Protein AF-A0A3M6FFT9-F1 (afdb_monomer_lite)

InterPro domains:
  IPR022293 Integrating conjugative element protein, PFL4693 [TIGR03759] (2-198)

Sequence (201 aa):
MEDWDRYSELMKGARGIYSPGLDPIAVLGIEARTDEERDRFAHLQAIAETKRVQKELEYQRAYDTAVAELNRGQQVINLRPDKMVLNERPPTAPSEVEGSGRLAVFVKPDCQACSVRVKALQQQGTPFDVYMLEDGGSDDKLRSWAIASGIEASKVRQKLITLNHDEGRLEAVLAASGTPLSNSMSFPIALRKTGGKWVRQ

pLDDT: mean 84.18, std 17.74, range [34.94, 98.25]

Radius of gyration: 26.16 Å; chains: 1; bounding box: 48×41×73 Å

Structure (mmCIF, N/CA/C/O backbone):
data_AF-A0A3M6FFT9-F1
#
_entry.id   AF-A0A3M6FFT9-F1
#
loop_
_atom_site.group_PDB
_atom_site.id
_atom_site.type_symbol
_atom_site.label_atom_id
_atom_site.label_alt_id
_atom_site.label_comp_id
_atom_site.label_asym_id
_atom_site.label_entity_id
_atom_site.label_seq_id
_atom_site.pdbx_PDB_ins_code
_atom_site.Cartn_x
_atom_site.Cartn_y
_atom_site.Cartn_z
_atom_site.occupancy
_atom_site.B_iso_or_equiv
_atom_site.auth_seq_id
_atom_site.auth_comp_id
_atom_site.auth_asym_id
_atom_site.auth_atom_id
_atom_site.pdbx_PDB_model_num
ATOM 1 N N . MET A 1 1 ? 10.743 15.982 -37.533 1.00 61.03 1 MET A N 1
ATOM 2 C CA . MET A 1 1 ? 9.994 15.516 -38.719 1.00 61.03 1 MET A CA 1
ATOM 3 C C . MET A 1 1 ? 10.181 14.010 -38.877 1.00 61.03 1 MET A C 1
ATOM 5 O O . MET A 1 1 ? 9.182 13.317 -38.931 1.00 61.03 1 MET A O 1
ATOM 9 N N . GLU A 1 2 ? 11.415 13.504 -38.748 1.00 84.94 2 GLU A N 1
ATOM 10 C CA . GLU A 1 2 ? 11.762 12.069 -38.823 1.00 84.94 2 GLU A CA 1
ATOM 11 C C . GLU A 1 2 ? 10.927 11.119 -37.935 1.00 84.94 2 GLU A C 1
ATOM 13 O O . GLU A 1 2 ? 10.436 10.106 -38.425 1.00 84.94 2 GLU A O 1
ATOM 18 N N . ASP A 1 3 ? 10.702 11.450 -36.658 1.00 91.19 3 ASP A N 1
ATOM 19 C CA . ASP A 1 3 ? 9.970 10.565 -35.731 1.00 91.19 3 ASP A CA 1
ATOM 20 C C . ASP A 1 3 ? 8.503 10.323 -36.156 1.00 91.19 3 ASP A C 1
ATOM 22 O O . ASP A 1 3 ? 7.983 9.217 -36.017 1.00 91.19 3 ASP A O 1
ATOM 26 N N . TRP A 1 4 ? 7.834 11.337 -36.718 1.00 92.50 4 TRP A N 1
ATOM 27 C CA . TRP A 1 4 ? 6.437 11.221 -37.158 1.00 92.50 4 TRP A CA 1
ATOM 28 C C . TRP A 1 4 ? 6.301 10.383 -38.432 1.00 92.50 4 TRP A C 1
ATOM 30 O O . TRP A 1 4 ? 5.418 9.530 -38.525 1.00 92.50 4 TRP A O 1
ATOM 40 N N . ASP A 1 5 ? 7.201 10.591 -39.392 1.00 94.56 5 ASP A N 1
ATOM 41 C CA . ASP A 1 5 ? 7.222 9.816 -40.633 1.00 94.56 5 ASP A CA 1
ATOM 42 C C . ASP A 1 5 ? 7.530 8.343 -40.337 1.00 94.56 5 ASP A C 1
ATOM 44 O O . ASP A 1 5 ? 6.856 7.447 -40.847 1.00 94.56 5 ASP A O 1
ATOM 48 N N . ARG A 1 6 ? 8.469 8.084 -39.418 1.00 94.50 6 ARG A N 1
ATOM 49 C CA . ARG A 1 6 ? 8.770 6.731 -38.936 1.00 94.50 6 ARG A CA 1
ATOM 50 C C . ARG A 1 6 ? 7.569 6.080 -38.256 1.00 94.50 6 ARG A C 1
ATOM 52 O O . ARG A 1 6 ? 7.277 4.923 -38.544 1.00 94.50 6 ARG A O 1
ATOM 59 N N . TYR A 1 7 ? 6.870 6.796 -37.378 1.00 95.69 7 TYR A N 1
ATOM 60 C CA . TYR A 1 7 ? 5.633 6.298 -36.773 1.00 95.69 7 TYR A CA 1
ATOM 61 C C . TYR A 1 7 ? 4.609 5.901 -37.848 1.00 95.69 7 TYR A C 1
ATOM 63 O O . TYR A 1 7 ? 4.068 4.796 -37.804 1.00 95.69 7 TYR A O 1
ATOM 71 N N . SER A 1 8 ? 4.389 6.768 -38.840 1.00 95.00 8 SER A N 1
ATOM 72 C CA . SER A 1 8 ? 3.450 6.518 -39.938 1.00 95.00 8 SER A CA 1
ATOM 73 C C . SER A 1 8 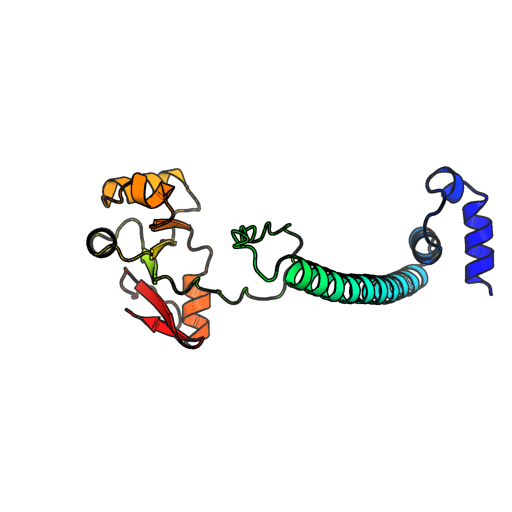? 3.810 5.256 -40.726 1.00 95.00 8 SER A C 1
ATOM 75 O O . SER A 1 8 ? 2.941 4.424 -40.984 1.00 95.00 8 SER A O 1
ATOM 77 N N . GLU A 1 9 ? 5.090 5.062 -41.055 1.00 95.88 9 GLU A N 1
ATOM 78 C CA . GLU A 1 9 ? 5.558 3.854 -41.745 1.00 95.88 9 GLU A CA 1
ATOM 79 C C . GLU A 1 9 ? 5.408 2.588 -40.891 1.00 95.88 9 GLU A C 1
ATOM 81 O O . GLU A 1 9 ? 4.902 1.575 -41.376 1.00 95.88 9 GLU A O 1
ATOM 86 N N . LEU A 1 10 ? 5.755 2.637 -39.600 1.00 96.19 10 LEU A N 1
ATOM 87 C CA . LEU A 1 10 ? 5.576 1.500 -38.688 1.00 96.19 10 LEU A CA 1
ATOM 88 C C . LEU A 1 10 ? 4.103 1.077 -38.591 1.00 96.19 10 LEU A C 1
ATOM 90 O O . LEU A 1 10 ? 3.788 -0.116 -38.616 1.00 96.19 10 LEU A O 1
ATOM 94 N N . MET A 1 11 ? 3.189 2.047 -38.546 1.00 97.19 11 MET A N 1
ATOM 95 C CA . MET A 1 11 ? 1.749 1.794 -38.474 1.00 97.19 11 MET A CA 1
ATOM 96 C C . MET A 1 11 ? 1.145 1.259 -39.781 1.00 97.19 11 MET A C 1
ATOM 98 O O . MET A 1 11 ? 0.051 0.701 -39.747 1.00 97.19 11 MET A O 1
ATOM 102 N N . LYS A 1 12 ? 1.841 1.349 -40.922 1.00 96.69 12 LYS A N 1
ATOM 103 C CA . LYS A 1 12 ? 1.440 0.648 -42.159 1.00 96.69 12 LYS A CA 1
ATOM 104 C C . LYS A 1 12 ? 1.805 -0.842 -42.139 1.00 96.69 12 LYS A C 1
ATOM 106 O O . LYS A 1 12 ? 1.292 -1.603 -42.956 1.00 96.69 12 LYS A O 1
ATOM 111 N N . GLY A 1 13 ? 2.703 -1.254 -41.241 1.00 94.31 13 GLY A N 1
ATOM 112 C CA . GLY A 1 13 ? 3.199 -2.623 -41.119 1.00 94.31 13 GLY A CA 1
ATOM 113 C C . GLY A 1 13 ? 2.532 -3.439 -40.007 1.00 94.31 13 GLY A C 1
ATOM 114 O O . GLY A 1 13 ? 1.444 -3.127 -39.522 1.00 94.31 13 GLY A O 1
ATOM 115 N N . ALA A 1 14 ? 3.221 -4.497 -39.566 1.00 94.75 14 ALA A N 1
ATOM 116 C CA . ALA A 1 14 ? 2.725 -5.423 -38.542 1.00 94.75 14 ALA A CA 1
ATOM 117 C C . ALA A 1 14 ? 2.332 -4.725 -37.226 1.00 94.75 14 ALA A C 1
ATOM 119 O O . ALA A 1 14 ? 1.357 -5.123 -36.591 1.00 94.75 14 ALA A O 1
ATOM 120 N N . ARG A 1 15 ? 3.038 -3.653 -36.839 1.00 95.69 15 ARG A N 1
ATOM 121 C CA . ARG A 1 15 ? 2.727 -2.866 -35.638 1.00 95.69 15 ARG A CA 1
ATOM 122 C C . ARG A 1 15 ? 1.319 -2.269 -35.685 1.00 95.69 15 ARG A C 1
ATOM 124 O O . ARG A 1 15 ? 0.590 -2.398 -34.707 1.00 95.69 15 ARG A O 1
ATOM 131 N N . GLY A 1 16 ? 0.913 -1.679 -36.809 1.00 95.56 16 GLY A N 1
ATOM 132 C CA . GLY A 1 16 ? -0.434 -1.117 -36.950 1.00 95.56 16 GLY A CA 1
ATOM 133 C C . GLY A 1 16 ? -1.540 -2.166 -37.045 1.00 95.56 16 GLY A C 1
ATOM 134 O O . GLY A 1 16 ? -2.667 -1.892 -36.642 1.00 95.56 16 GLY A O 1
ATOM 135 N N . ILE A 1 17 ? -1.218 -3.379 -37.509 1.00 96.00 17 ILE A N 1
ATOM 136 C CA . ILE A 1 17 ? -2.149 -4.519 -37.512 1.00 96.00 17 ILE A CA 1
ATOM 137 C C . ILE A 1 17 ? -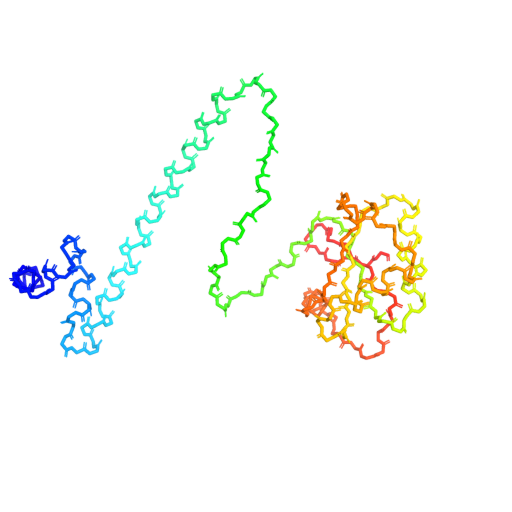2.362 -5.044 -36.087 1.00 96.00 17 ILE A C 1
ATOM 139 O O . ILE A 1 17 ? -3.498 -5.269 -35.678 1.00 96.00 17 ILE A O 1
ATOM 143 N N . TYR A 1 18 ? -1.282 -5.242 -35.324 1.00 96.06 18 TYR A N 1
ATOM 144 C CA . TYR A 1 18 ? -1.363 -5.797 -33.970 1.00 96.06 18 TYR A CA 1
ATOM 145 C C . TYR A 1 18 ? -1.809 -4.786 -32.914 1.00 96.06 18 TYR A C 1
ATOM 147 O O . TYR A 1 18 ? -2.383 -5.173 -31.898 1.00 96.06 18 TYR A O 1
ATOM 155 N N . SER A 1 19 ? -1.515 -3.501 -33.102 1.00 95.31 19 SER A N 1
ATOM 156 C CA . SER A 1 19 ? -1.784 -2.453 -32.113 1.00 95.31 19 SER A CA 1
ATOM 157 C C . SER A 1 19 ? -2.324 -1.184 -32.781 1.00 95.31 19 SER A C 1
ATOM 159 O O . SER A 1 19 ? -1.677 -0.134 -32.727 1.00 95.31 19 SER A O 1
ATOM 161 N N . PRO A 1 20 ? -3.499 -1.252 -33.433 1.00 94.62 20 PRO A N 1
ATOM 162 C CA . PRO A 1 20 ? -4.102 -0.083 -34.061 1.00 94.62 20 PRO A CA 1
ATOM 163 C C . PRO A 1 20 ? -4.389 1.006 -33.016 1.00 94.62 20 PRO A C 1
ATOM 165 O O . PRO A 1 20 ? -4.915 0.726 -31.941 1.00 94.62 20 PRO A O 1
ATOM 168 N N . GLY A 1 21 ? -4.052 2.257 -33.340 1.00 92.25 21 GLY A N 1
ATOM 169 C CA . GLY A 1 21 ? -4.318 3.416 -32.478 1.00 92.25 21 GLY A CA 1
ATOM 170 C C . GLY A 1 21 ? -3.393 3.570 -31.266 1.00 92.25 21 GLY A C 1
ATOM 171 O O . GLY A 1 21 ? -3.659 4.432 -30.431 1.00 92.25 21 GLY A O 1
ATOM 172 N N . LEU A 1 22 ? -2.325 2.769 -31.162 1.00 94.94 22 LEU A N 1
ATOM 173 C CA . LEU A 1 22 ? -1.305 2.961 -30.132 1.00 94.94 22 LEU A CA 1
ATOM 174 C C . LEU A 1 22 ? -0.620 4.324 -30.301 1.00 94.94 22 LEU A C 1
ATOM 176 O O . LEU A 1 22 ? -0.412 4.787 -31.425 1.00 94.94 22 LEU A O 1
ATOM 180 N N . ASP A 1 23 ? -0.283 4.972 -29.186 1.00 94.06 23 ASP A N 1
ATOM 181 C CA . ASP A 1 23 ? 0.261 6.321 -29.239 1.00 94.06 23 ASP A CA 1
ATOM 182 C C . ASP A 1 23 ? 1.644 6.358 -29.929 1.00 94.06 23 ASP A C 1
ATOM 184 O O . ASP A 1 23 ? 2.423 5.402 -29.834 1.00 94.06 23 ASP A O 1
ATOM 188 N N . PRO A 1 24 ? 1.978 7.457 -30.631 1.00 95.56 24 PRO A N 1
ATOM 189 C CA . PRO A 1 24 ? 3.217 7.532 -31.395 1.00 95.56 24 PRO A CA 1
ATOM 190 C C . PRO A 1 24 ? 4.497 7.360 -30.573 1.00 95.56 24 PRO A C 1
ATOM 192 O O . PRO A 1 24 ? 5.472 6.819 -31.091 1.00 95.56 24 PRO A O 1
ATOM 195 N N . ILE A 1 25 ? 4.521 7.807 -29.313 1.00 96.00 25 ILE A N 1
ATOM 196 C CA . ILE A 1 25 ? 5.721 7.745 -28.470 1.00 96.00 25 ILE A CA 1
ATOM 197 C C . ILE A 1 25 ? 5.955 6.297 -28.029 1.00 96.00 25 ILE A C 1
ATOM 199 O O . ILE A 1 25 ? 7.080 5.804 -28.141 1.00 96.00 25 ILE A O 1
ATOM 203 N N . ALA A 1 26 ? 4.900 5.583 -27.629 1.00 95.81 26 ALA A N 1
ATOM 204 C CA . ALA A 1 26 ? 4.976 4.162 -27.318 1.00 95.81 26 ALA A CA 1
ATOM 205 C C . ALA A 1 26 ? 5.356 3.321 -28.541 1.00 95.81 26 ALA A C 1
ATOM 207 O O . ALA A 1 26 ? 6.218 2.450 -28.428 1.00 95.81 26 ALA A O 1
ATOM 208 N N . VAL A 1 27 ? 4.777 3.591 -29.718 1.00 97.50 27 VAL A N 1
ATOM 209 C CA . VAL A 1 27 ? 5.144 2.889 -30.961 1.00 97.50 27 VAL A CA 1
ATOM 210 C C . VAL A 1 27 ? 6.633 3.058 -31.265 1.00 97.50 27 VAL A C 1
ATOM 212 O O . VAL A 1 27 ? 7.322 2.069 -31.512 1.00 97.50 27 VAL A O 1
ATOM 215 N N . LEU A 1 28 ? 7.147 4.287 -31.208 1.00 97.25 28 LEU A N 1
ATOM 216 C CA . LEU A 1 28 ? 8.557 4.569 -31.485 1.00 97.25 28 LEU A CA 1
ATOM 217 C C . LEU A 1 28 ? 9.501 3.989 -30.423 1.00 97.25 28 LEU A C 1
ATOM 219 O O . LEU A 1 28 ? 10.595 3.548 -30.769 1.00 97.25 28 LEU A O 1
ATOM 223 N N . GLY A 1 29 ? 9.083 3.960 -29.155 1.00 96.81 29 GLY A N 1
ATOM 224 C CA . GLY A 1 29 ? 9.854 3.363 -28.064 1.00 96.81 29 GLY A CA 1
ATOM 225 C C . GLY A 1 29 ? 9.918 1.837 -28.133 1.00 96.81 29 GLY A C 1
ATOM 226 O O . GLY A 1 29 ? 10.983 1.260 -27.922 1.00 96.81 29 GLY A O 1
ATOM 227 N N . ILE A 1 30 ? 8.808 1.173 -28.468 1.00 96.50 30 ILE A N 1
ATOM 228 C CA . ILE A 1 30 ? 8.764 -0.289 -28.630 1.00 96.50 30 ILE A CA 1
ATOM 229 C C . ILE A 1 30 ? 9.574 -0.723 -29.858 1.00 96.50 30 ILE A C 1
ATOM 231 O O . ILE A 1 30 ? 10.309 -1.704 -29.793 1.00 96.50 30 ILE A O 1
ATOM 235 N N . GLU A 1 31 ? 9.471 0.023 -30.958 1.00 96.81 31 GLU A N 1
ATOM 236 C CA . GLU A 1 31 ? 10.192 -0.236 -32.213 1.00 96.81 31 GLU A CA 1
ATOM 237 C C . GLU A 1 31 ? 11.552 0.492 -32.272 1.00 96.81 31 GLU A C 1
ATOM 239 O O . GLU A 1 31 ? 12.057 0.799 -33.358 1.00 96.81 31 GLU A O 1
ATOM 244 N N . ALA A 1 32 ? 12.133 0.844 -31.119 1.00 97.31 32 ALA A N 1
ATOM 245 C CA . ALA A 1 32 ? 13.407 1.555 -31.031 1.00 97.31 32 ALA A CA 1
ATOM 246 C C . ALA A 1 32 ? 14.559 0.729 -31.630 1.00 97.31 32 ALA A C 1
ATOM 248 O O . ALA A 1 32 ? 14.677 -0.471 -31.379 1.00 97.31 32 ALA A O 1
ATOM 249 N N . ARG A 1 33 ? 15.440 1.378 -32.407 1.00 95.81 33 ARG A N 1
ATOM 250 C CA . ARG A 1 33 ? 16.566 0.710 -33.091 1.00 95.81 33 ARG A CA 1
ATOM 251 C C . ARG A 1 33 ? 17.764 0.504 -32.172 1.00 95.81 33 ARG A C 1
ATOM 253 O O . ARG A 1 33 ? 18.568 -0.391 -32.408 1.00 95.81 33 ARG A O 1
ATOM 260 N N . THR A 1 34 ? 17.890 1.358 -31.161 1.00 97.94 34 THR A N 1
ATOM 261 C CA . THR A 1 34 ? 18.979 1.341 -30.184 1.00 97.94 34 THR A CA 1
ATOM 262 C C . THR A 1 34 ? 18.428 1.558 -28.782 1.00 97.94 34 THR A C 1
ATOM 264 O O . THR A 1 34 ? 17.278 1.981 -28.610 1.00 97.94 34 THR A O 1
ATOM 267 N N . ASP A 1 35 ? 19.250 1.274 -27.777 1.00 97.88 35 ASP A N 1
ATOM 268 C CA . ASP A 1 35 ? 18.879 1.496 -26.383 1.00 97.88 35 ASP A CA 1
ATOM 269 C C . ASP A 1 35 ? 18.731 2.998 -26.083 1.00 97.88 35 ASP A C 1
ATOM 271 O O . ASP A 1 35 ? 17.797 3.390 -25.392 1.00 97.88 35 ASP A O 1
ATOM 275 N N . GLU A 1 36 ? 19.534 3.866 -26.708 1.00 97.62 36 GLU A N 1
ATOM 276 C CA . GLU A 1 36 ? 19.411 5.323 -26.559 1.00 97.62 36 GLU A CA 1
ATOM 277 C C . GLU A 1 36 ? 18.095 5.860 -27.138 1.00 97.62 36 GLU A C 1
ATOM 279 O O . GLU A 1 36 ? 17.470 6.748 -26.553 1.00 97.62 36 GLU A O 1
ATOM 284 N N . GLU A 1 37 ? 17.648 5.328 -28.285 1.00 96.88 37 GLU A N 1
ATOM 285 C CA . GLU A 1 37 ? 16.324 5.660 -28.823 1.00 96.88 37 GLU A CA 1
ATOM 286 C C . GLU A 1 37 ? 15.221 5.208 -27.863 1.00 96.88 37 GLU A C 1
ATOM 288 O O . GLU A 1 37 ? 14.281 5.966 -27.606 1.00 96.88 37 GLU A O 1
ATOM 293 N N . ARG A 1 38 ? 15.347 3.997 -27.308 1.00 98.25 38 ARG A N 1
ATOM 294 C CA . ARG A 1 38 ? 14.370 3.438 -26.368 1.00 98.25 38 ARG A CA 1
ATOM 295 C C . ARG A 1 38 ? 14.260 4.304 -25.116 1.00 98.25 38 ARG A C 1
ATOM 297 O O . ARG A 1 38 ? 13.151 4.676 -24.736 1.00 98.25 38 ARG A O 1
ATOM 304 N N . ASP A 1 39 ? 15.393 4.691 -24.536 1.00 98.12 39 ASP A N 1
ATOM 305 C CA . ASP A 1 39 ? 15.456 5.532 -23.340 1.00 98.12 39 ASP A CA 1
ATOM 306 C C . ASP A 1 39 ? 14.887 6.930 -23.597 1.00 98.12 39 ASP A C 1
ATOM 308 O O . ASP A 1 39 ? 14.102 7.447 -22.795 1.00 98.12 39 ASP A O 1
ATOM 312 N N . ARG A 1 40 ? 15.208 7.533 -24.751 1.00 97.56 40 ARG A N 1
ATOM 313 C CA . ARG A 1 40 ? 14.651 8.830 -25.160 1.00 97.56 40 ARG A CA 1
ATOM 314 C C . ARG A 1 40 ? 13.124 8.783 -25.223 1.00 97.56 40 ARG A C 1
ATOM 316 O O . ARG A 1 40 ? 12.469 9.669 -24.670 1.00 97.56 40 ARG A O 1
ATOM 323 N N . PHE A 1 41 ? 12.543 7.783 -25.889 1.00 98.06 41 PHE A N 1
ATOM 324 C CA . PHE A 1 41 ? 11.086 7.683 -26.021 1.00 98.06 41 PHE A CA 1
ATOM 325 C C . PHE A 1 41 ? 10.403 7.291 -24.708 1.00 98.06 41 PHE A C 1
ATOM 327 O O . PHE A 1 41 ? 9.362 7.860 -24.388 1.00 98.06 41 PHE A O 1
ATOM 334 N N . ALA A 1 42 ? 11.011 6.424 -23.896 1.00 97.75 42 ALA A N 1
ATOM 335 C CA . ALA A 1 42 ? 10.509 6.110 -22.559 1.00 97.75 42 ALA A CA 1
ATOM 336 C C . ALA A 1 42 ? 10.447 7.362 -21.667 1.00 97.75 42 ALA A C 1
ATOM 338 O O . ALA A 1 42 ? 9.445 7.607 -20.992 1.00 97.75 42 ALA A O 1
ATOM 339 N N . HIS A 1 43 ? 11.481 8.207 -21.712 1.00 97.88 43 HIS A N 1
ATOM 340 C CA . HIS A 1 43 ? 11.489 9.471 -20.981 1.00 97.88 43 HIS A CA 1
ATOM 341 C C . HIS A 1 43 ? 10.392 10.433 -21.469 1.00 97.88 43 HIS A C 1
ATOM 343 O O . HIS A 1 43 ? 9.690 11.045 -20.659 1.00 97.88 43 HIS A O 1
ATOM 349 N N . LEU A 1 44 ? 10.193 10.535 -22.788 1.00 97.44 44 LEU A N 1
ATOM 350 C CA . LEU A 1 44 ? 9.110 11.337 -23.366 1.00 97.44 44 LEU A CA 1
ATOM 351 C C . LEU A 1 44 ? 7.724 10.820 -22.951 1.00 97.44 44 LEU A C 1
ATOM 353 O O . LEU A 1 44 ? 6.868 11.635 -22.598 1.00 97.44 44 LEU A O 1
ATOM 357 N N . GLN A 1 45 ? 7.522 9.498 -22.922 1.00 97.56 45 GLN A N 1
ATOM 358 C CA . GLN A 1 45 ? 6.276 8.888 -22.451 1.00 97.56 45 GLN A CA 1
ATOM 359 C C . GLN A 1 45 ? 6.019 9.253 -20.989 1.00 97.56 45 GLN A C 1
ATOM 361 O O . GLN A 1 45 ? 4.927 9.699 -20.650 1.00 97.56 45 GLN A O 1
ATOM 366 N N . ALA A 1 46 ? 7.033 9.137 -20.127 1.00 97.81 46 ALA A N 1
ATOM 367 C CA . ALA A 1 46 ? 6.901 9.456 -18.709 1.00 97.81 46 ALA A CA 1
ATOM 368 C C . ALA A 1 46 ? 6.473 10.918 -18.482 1.00 97.81 46 ALA A C 1
ATOM 370 O O . ALA A 1 46 ? 5.591 11.195 -17.663 1.00 97.81 46 ALA A O 1
ATOM 371 N N . ILE A 1 47 ? 7.039 11.863 -19.243 1.00 97.00 47 ILE A N 1
ATOM 372 C CA . ILE A 1 47 ? 6.636 13.278 -19.192 1.00 97.00 47 ILE A CA 1
ATOM 373 C C . ILE A 1 47 ? 5.188 13.457 -19.671 1.00 97.00 47 ILE A C 1
ATOM 375 O O . ILE A 1 47 ? 4.430 14.218 -19.060 1.00 97.00 47 ILE A O 1
ATOM 379 N N . ALA A 1 48 ? 4.803 12.799 -20.767 1.00 95.62 48 ALA A N 1
ATOM 380 C CA . ALA A 1 48 ? 3.456 12.889 -21.322 1.00 95.62 48 ALA A CA 1
ATOM 381 C C . ALA A 1 48 ? 2.403 12.329 -20.351 1.00 95.62 48 ALA A C 1
ATOM 383 O O . ALA A 1 48 ? 1.421 13.014 -20.056 1.00 95.62 48 ALA A O 1
ATOM 384 N N . GLU A 1 49 ? 2.651 11.150 -19.779 1.00 97.19 49 GLU A N 1
ATOM 385 C CA . GLU A 1 49 ? 1.764 10.511 -18.802 1.00 97.19 49 GLU A CA 1
ATOM 386 C C . GLU A 1 49 ? 1.645 11.325 -17.518 1.00 97.19 49 GLU A C 1
ATOM 388 O O . GLU A 1 49 ? 0.539 11.537 -17.026 1.00 97.19 49 GLU A O 1
ATOM 393 N N . THR A 1 50 ? 2.753 11.883 -17.021 1.00 97.25 50 THR A N 1
ATOM 394 C CA . THR A 1 50 ? 2.716 12.771 -15.848 1.00 97.25 50 THR A CA 1
ATOM 395 C C . THR A 1 50 ? 1.774 13.953 -16.088 1.00 97.25 50 THR A C 1
ATOM 397 O O . THR A 1 50 ? 0.952 14.287 -15.235 1.00 97.25 50 THR A O 1
ATOM 400 N N . LYS A 1 51 ? 1.836 14.572 -17.274 1.00 97.00 51 LYS A N 1
ATOM 401 C CA .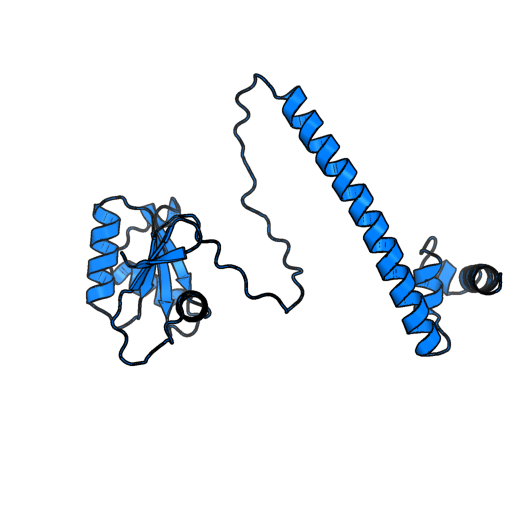 LYS A 1 51 ? 0.936 15.677 -17.640 1.00 97.00 51 LYS A CA 1
ATOM 402 C C . LYS A 1 51 ? -0.514 15.219 -17.798 1.00 97.00 51 LYS A C 1
ATOM 404 O O . LYS A 1 51 ? -1.415 15.973 -17.435 1.00 97.00 51 LYS A O 1
ATOM 409 N N . ARG A 1 52 ? -0.753 14.025 -18.350 1.00 97.25 52 ARG A N 1
ATOM 410 C CA . ARG A 1 52 ? -2.104 13.460 -18.497 1.00 97.25 52 ARG A CA 1
ATOM 411 C C . ARG A 1 52 ? -2.741 13.218 -17.129 1.00 97.25 52 ARG A C 1
ATOM 413 O O . ARG A 1 52 ? -3.813 13.754 -16.864 1.00 97.25 52 ARG A O 1
ATOM 420 N N . VAL A 1 53 ? -2.037 12.517 -16.242 1.00 97.75 53 VAL A N 1
ATOM 421 C CA . VAL A 1 53 ? -2.495 12.217 -14.877 1.00 97.75 53 VAL A CA 1
ATOM 422 C C . VAL A 1 53 ? -2.744 13.496 -14.081 1.00 97.75 53 VAL A C 1
ATOM 424 O O . VAL A 1 53 ? -3.737 13.590 -13.364 1.00 97.75 53 VAL A O 1
ATOM 427 N N . GLN A 1 54 ? -1.897 14.516 -14.238 1.00 96.50 54 GLN A N 1
ATOM 428 C CA . GLN A 1 54 ? -2.104 15.798 -13.566 1.00 96.50 54 GLN A CA 1
ATOM 429 C C . GLN A 1 54 ? -3.432 16.458 -13.974 1.00 96.50 54 GLN A C 1
ATOM 431 O O . GLN A 1 54 ? -4.175 16.917 -13.106 1.00 96.50 54 GLN A O 1
ATOM 436 N N . LYS A 1 55 ? -3.771 16.454 -15.271 1.00 97.06 55 LYS A N 1
ATOM 437 C CA . LYS A 1 55 ? -5.059 16.976 -15.761 1.00 97.06 55 LYS A CA 1
ATOM 438 C C . LYS A 1 55 ? -6.244 16.176 -15.225 1.00 97.06 55 LYS A C 1
ATOM 440 O O . LYS A 1 55 ? -7.264 16.755 -14.860 1.00 97.06 55 LYS A O 1
ATOM 445 N N . GLU A 1 56 ? -6.113 14.855 -15.164 1.00 97.31 56 GLU A N 1
ATOM 446 C CA . GLU A 1 56 ? -7.150 13.977 -14.615 1.00 97.31 56 GLU A CA 1
ATOM 447 C C . GLU A 1 56 ? -7.369 14.229 -13.123 1.00 97.31 56 GLU A C 1
ATOM 449 O O . GLU A 1 56 ? -8.509 14.308 -12.674 1.00 97.31 56 GLU A O 1
ATOM 454 N N . LEU A 1 57 ? -6.296 14.447 -12.360 1.00 97.62 57 LEU A N 1
ATOM 455 C CA . LEU A 1 57 ? -6.382 14.774 -10.940 1.00 97.62 57 LEU A CA 1
ATOM 456 C C . LEU A 1 57 ? -7.026 16.145 -10.697 1.00 97.62 57 LEU A C 1
ATOM 458 O O . LEU A 1 57 ? -7.811 16.308 -9.763 1.00 97.62 57 LEU A O 1
ATOM 462 N N . GLU A 1 58 ? -6.702 17.137 -11.526 1.00 96.50 58 GLU A N 1
ATOM 463 C CA . GLU A 1 58 ? -7.335 18.458 -11.484 1.00 96.50 58 GLU A CA 1
ATOM 464 C C . GLU A 1 58 ? -8.834 18.369 -11.771 1.00 96.50 58 GLU A C 1
ATOM 466 O O . GLU A 1 58 ? -9.637 18.915 -11.011 1.00 96.50 58 GLU A O 1
ATOM 471 N N . TYR A 1 59 ? -9.218 17.622 -12.809 1.00 97.75 59 TYR A N 1
ATOM 472 C CA . TYR A 1 59 ? -10.621 17.364 -13.110 1.00 97.75 59 TYR A CA 1
ATOM 473 C C . TYR A 1 59 ? -11.320 16.626 -11.967 1.00 97.75 59 TYR A C 1
ATOM 475 O O . TYR A 1 59 ? -12.410 17.024 -11.559 1.00 97.75 59 TYR A O 1
ATOM 483 N N . GLN A 1 60 ? -10.678 15.610 -11.391 1.00 96.62 60 GLN A N 1
ATOM 484 C CA . GLN A 1 60 ? -11.258 14.846 -10.294 1.00 96.62 60 GLN A CA 1
ATOM 485 C C . GLN A 1 60 ? -11.551 15.723 -9.071 1.00 96.62 60 GLN A C 1
ATOM 487 O O . GLN A 1 60 ? -12.625 15.628 -8.487 1.00 96.62 60 GLN A O 1
ATOM 492 N N . ARG A 1 61 ? -10.653 16.649 -8.719 1.00 96.81 61 ARG A N 1
ATOM 493 C CA . ARG A 1 61 ? -10.905 17.615 -7.633 1.00 96.81 61 ARG A CA 1
ATOM 494 C C . ARG A 1 61 ? -12.104 18.519 -7.926 1.00 96.81 61 ARG A C 1
ATOM 496 O O . ARG A 1 61 ? -12.874 18.832 -7.014 1.00 96.81 61 ARG A O 1
ATOM 503 N N . ALA A 1 62 ? -12.265 18.945 -9.179 1.00 95.75 62 ALA A N 1
ATOM 504 C CA . ALA A 1 62 ? -13.421 19.736 -9.592 1.00 95.75 62 ALA A CA 1
ATOM 505 C C . ALA A 1 62 ? -14.714 18.909 -9.511 1.00 95.75 62 ALA A C 1
ATOM 507 O O . ALA A 1 62 ? -15.724 19.395 -9.005 1.00 95.75 62 ALA A O 1
ATOM 508 N N . TYR A 1 63 ? -14.666 17.644 -9.933 1.00 93.31 63 TYR A N 1
ATOM 509 C CA . TYR A 1 63 ? -15.782 16.710 -9.826 1.00 93.31 63 TYR A CA 1
ATOM 510 C C . TYR A 1 63 ? -16.188 16.466 -8.366 1.00 93.31 63 TYR A C 1
ATOM 512 O O . TYR A 1 63 ? -17.360 16.613 -8.030 1.00 93.31 63 TYR A O 1
ATOM 520 N N . ASP A 1 64 ? -15.233 16.194 -7.474 1.00 89.81 64 ASP A N 1
ATOM 521 C CA . ASP A 1 64 ? -15.487 16.027 -6.036 1.00 89.81 64 ASP A CA 1
ATOM 522 C C . ASP A 1 64 ? -16.134 17.267 -5.415 1.00 89.81 64 ASP A C 1
ATOM 524 O O . ASP A 1 64 ? -17.053 17.162 -4.599 1.00 89.81 64 ASP A O 1
ATOM 528 N N . THR A 1 65 ? -15.685 18.453 -5.834 1.00 92.50 65 THR A N 1
ATOM 529 C CA . THR A 1 65 ? -16.288 19.721 -5.413 1.00 92.50 65 THR A CA 1
ATOM 530 C C . THR A 1 65 ? -17.742 19.809 -5.877 1.00 92.50 65 THR A C 1
ATOM 532 O O . THR A 1 65 ? -18.622 20.072 -5.059 1.00 92.50 65 THR A O 1
ATOM 535 N N . ALA A 1 66 ? -18.018 19.511 -7.150 1.00 92.50 66 ALA A N 1
ATOM 536 C CA . ALA A 1 66 ? -19.378 19.507 -7.687 1.00 92.50 66 ALA A CA 1
ATOM 537 C C . ALA A 1 66 ? -20.282 18.492 -6.965 1.00 92.50 66 ALA A C 1
ATOM 539 O O . ALA A 1 66 ? -21.421 18.802 -6.617 1.00 92.50 66 ALA A O 1
ATOM 540 N N . VAL A 1 67 ? -19.769 17.295 -6.666 1.00 87.62 67 VAL A N 1
ATOM 541 C CA . VAL A 1 67 ? -20.487 16.279 -5.885 1.00 87.62 67 VAL A CA 1
ATOM 542 C C . VAL A 1 67 ? -20.807 16.793 -4.479 1.00 87.62 67 VAL A C 1
ATOM 544 O O . VAL A 1 67 ? -21.932 16.623 -4.010 1.00 87.62 67 VAL A O 1
ATOM 547 N N . ALA A 1 68 ? -19.858 17.437 -3.797 1.00 86.25 68 ALA A N 1
ATOM 548 C CA . ALA A 1 68 ? -20.087 17.999 -2.467 1.00 86.25 68 ALA A CA 1
ATOM 549 C C . ALA A 1 68 ? -21.135 19.124 -2.479 1.00 86.25 68 ALA A C 1
ATOM 551 O O . ALA A 1 68 ? -21.930 19.235 -1.546 1.00 86.25 68 ALA A O 1
ATOM 552 N N . GLU A 1 69 ? -21.159 19.942 -3.532 1.00 88.31 69 GLU A N 1
ATOM 553 C CA . GLU A 1 69 ? -22.158 20.995 -3.721 1.00 88.31 69 GLU A CA 1
ATOM 554 C C . GLU A 1 69 ? -23.560 20.437 -3.939 1.00 88.31 69 GLU A C 1
ATOM 556 O O . GLU A 1 69 ? -24.489 20.858 -3.249 1.00 88.31 69 GLU A O 1
ATOM 561 N N . LEU A 1 70 ? -23.704 19.456 -4.833 1.00 85.88 70 LEU A N 1
ATOM 562 C CA . LEU A 1 70 ? -24.985 18.800 -5.112 1.00 85.88 70 LEU A CA 1
ATOM 563 C C . LEU A 1 70 ? -25.574 18.120 -3.873 1.00 85.88 70 LEU A C 1
ATOM 565 O O . LEU A 1 70 ? -26.788 18.074 -3.701 1.00 85.88 70 LEU A O 1
ATOM 569 N N . ASN A 1 71 ? -24.711 17.620 -2.994 1.00 80.19 71 ASN A N 1
ATOM 570 C CA . ASN A 1 71 ? -25.116 16.908 -1.792 1.00 80.19 71 ASN A CA 1
ATOM 571 C C . ASN A 1 71 ? -25.179 17.788 -0.529 1.00 80.19 71 ASN A C 1
ATOM 573 O O . ASN A 1 71 ? -25.443 17.288 0.570 1.00 80.19 71 ASN A O 1
ATOM 577 N N . ARG A 1 72 ? -24.950 19.102 -0.649 1.00 70.06 72 ARG A N 1
ATOM 578 C CA . ARG A 1 72 ? -24.965 20.048 0.473 1.00 70.06 72 ARG A CA 1
ATOM 579 C C . ARG A 1 72 ? -26.397 20.198 1.013 1.00 70.06 72 ARG A C 1
ATOM 581 O O . ARG A 1 72 ? -27.185 20.980 0.497 1.00 70.06 72 ARG A O 1
ATOM 588 N N . GLY A 1 73 ? -26.731 19.443 2.063 1.00 61.75 73 GLY A N 1
ATOM 589 C CA . GLY A 1 73 ? -28.048 19.455 2.724 1.00 61.75 73 GLY A CA 1
ATOM 590 C C . GLY A 1 73 ? -28.709 18.080 2.853 1.00 61.75 73 GLY A C 1
ATOM 591 O O . GLY A 1 73 ? -29.665 17.934 3.611 1.00 61.75 73 GLY A O 1
ATOM 592 N N . GLN A 1 74 ? -28.179 17.056 2.182 1.00 58.50 74 GLN A N 1
ATOM 593 C CA . GLN A 1 74 ? -28.523 15.664 2.462 1.00 58.50 74 GLN A CA 1
ATOM 594 C C . GLN A 1 74 ? -27.504 15.105 3.461 1.00 58.50 74 GLN A C 1
ATOM 596 O O . GLN A 1 74 ? -26.304 15.345 3.322 1.00 58.50 74 GLN A O 1
ATOM 601 N N . GLN A 1 75 ? -27.952 14.362 4.483 1.00 52.88 75 GLN A N 1
ATOM 602 C CA . GLN A 1 75 ? -27.042 13.499 5.243 1.00 52.88 75 GLN A CA 1
ATOM 603 C C . GLN A 1 75 ? -26.571 12.390 4.302 1.00 52.88 75 GLN A C 1
ATOM 605 O O . GLN A 1 75 ? -27.133 11.298 4.271 1.00 52.88 75 GLN A O 1
ATOM 610 N N . VAL A 1 76 ? -25.552 12.676 3.497 1.00 53.84 76 VAL A N 1
ATOM 611 C CA . VAL A 1 76 ? -24.845 11.623 2.785 1.00 53.84 76 VAL A CA 1
ATOM 612 C C . VAL A 1 76 ? -24.104 10.846 3.856 1.00 53.84 76 VAL A C 1
ATOM 614 O O . VAL A 1 76 ? -23.208 11.374 4.520 1.00 53.84 76 VAL A O 1
ATOM 617 N N . ILE A 1 77 ? -24.506 9.596 4.065 1.00 48.66 77 ILE A N 1
ATOM 618 C CA . ILE A 1 77 ? -23.685 8.636 4.790 1.00 48.66 77 ILE A CA 1
ATOM 619 C C . ILE A 1 77 ? -22.377 8.590 4.005 1.00 48.66 77 ILE A C 1
ATOM 621 O O . ILE A 1 77 ? -22.330 8.041 2.907 1.00 48.66 77 ILE A O 1
ATOM 625 N N . ASN A 1 78 ? -21.335 9.232 4.534 1.00 42.88 78 ASN A N 1
ATOM 626 C CA . ASN A 1 78 ? -19.986 9.137 4.003 1.00 42.88 78 ASN A CA 1
ATOM 627 C C . ASN A 1 78 ? -19.516 7.696 4.215 1.00 42.88 78 ASN A C 1
ATOM 629 O O . ASN A 1 78 ? -18.754 7.399 5.133 1.00 42.88 78 ASN A O 1
ATOM 633 N N . LEU A 1 79 ? -19.953 6.795 3.341 1.00 43.53 79 LEU A N 1
ATOM 634 C CA . LEU A 1 79 ? -19.205 5.601 3.009 1.00 43.53 79 LEU A CA 1
ATOM 635 C C . LEU A 1 79 ? -17.989 6.097 2.231 1.00 43.53 79 LEU A C 1
ATOM 637 O O . LEU A 1 79 ? -17.919 5.968 1.014 1.00 43.53 79 LEU A O 1
ATOM 641 N N . ARG A 1 80 ? -17.030 6.718 2.932 1.00 39.94 80 ARG A N 1
ATOM 642 C CA . ARG A 1 80 ? -15.660 6.684 2.438 1.00 39.94 80 ARG A CA 1
ATOM 643 C C . ARG A 1 80 ? -15.375 5.196 2.265 1.00 39.94 80 ARG A C 1
ATOM 645 O O . ARG A 1 80 ? -15.451 4.476 3.263 1.00 39.94 80 ARG A O 1
ATOM 652 N N . PRO A 1 81 ? -15.104 4.706 1.048 1.00 40.59 81 PRO A N 1
ATOM 653 C CA . PRO A 1 81 ? -14.438 3.431 0.949 1.00 40.59 81 PRO A CA 1
ATOM 654 C C . PRO A 1 81 ? -13.124 3.664 1.686 1.00 40.59 81 PRO A C 1
ATOM 656 O O . PRO A 1 81 ? -12.317 4.498 1.264 1.00 40.59 81 PRO A O 1
ATOM 659 N N . ASP A 1 82 ? -12.946 3.024 2.840 1.00 40.66 82 ASP A N 1
ATOM 660 C CA . ASP A 1 82 ? -11.616 2.844 3.398 1.00 40.66 82 ASP A CA 1
ATOM 661 C C . ASP A 1 82 ? -10.770 2.322 2.242 1.00 40.66 82 ASP A C 1
ATOM 663 O O . ASP A 1 82 ? -11.056 1.249 1.714 1.00 40.66 82 ASP A O 1
ATOM 667 N N . LYS A 1 83 ? -9.859 3.184 1.777 1.00 39.97 83 LYS A N 1
ATOM 668 C CA . LYS A 1 83 ? -8.930 3.017 0.661 1.00 39.97 83 LYS A CA 1
ATOM 669 C C . LYS A 1 83 ? -8.904 1.565 0.162 1.00 39.97 83 LYS A C 1
ATOM 671 O O . LYS A 1 83 ? -8.227 0.726 0.754 1.00 39.97 83 LYS A O 1
ATOM 676 N N . MET A 1 84 ? -9.594 1.271 -0.943 1.00 35.19 84 MET A N 1
ATOM 677 C CA . MET A 1 84 ? -9.151 0.176 -1.804 1.00 35.19 84 MET A CA 1
ATOM 678 C C . MET A 1 84 ? -7.780 0.601 -2.323 1.00 35.19 84 MET A C 1
ATOM 680 O O . MET A 1 84 ? -7.662 1.330 -3.303 1.00 35.19 84 MET A O 1
ATOM 684 N N . VAL A 1 85 ? -6.743 0.229 -1.576 1.00 37.66 85 VAL A N 1
ATOM 685 C CA . VAL A 1 85 ? -5.360 0.310 -2.015 1.00 37.66 85 VAL A CA 1
ATOM 686 C C . VAL A 1 85 ? -5.239 -0.709 -3.139 1.00 37.66 85 VAL A C 1
ATOM 688 O O . VAL A 1 85 ? -5.079 -1.903 -2.901 1.00 37.66 85 VAL A O 1
ATOM 691 N N . LEU A 1 86 ? -5.381 -0.242 -4.376 1.00 38.16 86 LEU A N 1
ATOM 692 C CA . LEU A 1 86 ? -4.791 -0.934 -5.508 1.00 38.16 86 LEU A CA 1
ATOM 693 C C . LEU A 1 86 ? -3.277 -0.851 -5.291 1.00 38.16 86 LEU A C 1
ATOM 695 O O . LEU A 1 86 ? -2.687 0.230 -5.311 1.00 38.16 86 LEU A O 1
ATOM 699 N N . ASN A 1 87 ? -2.688 -1.992 -4.943 1.00 42.62 87 ASN A N 1
ATOM 700 C CA . ASN A 1 87 ? -1.258 -2.162 -4.740 1.00 42.62 87 ASN A CA 1
ATOM 701 C C . ASN A 1 87 ? -0.518 -1.962 -6.066 1.00 42.62 87 ASN A C 1
ATOM 703 O O . ASN A 1 87 ? -0.257 -2.925 -6.772 1.00 42.62 87 ASN A O 1
ATOM 707 N N . GLU A 1 88 ? -0.120 -0.729 -6.351 1.00 42.03 88 GLU A N 1
ATOM 708 C CA . GLU A 1 88 ? 1.053 -0.429 -7.172 1.00 42.03 88 GLU A CA 1
ATOM 709 C C . GLU A 1 88 ? 1.813 0.711 -6.492 1.00 42.03 88 GLU A C 1
ATOM 711 O O . GLU A 1 88 ? 1.625 1.892 -6.781 1.00 42.03 88 GLU A O 1
ATOM 716 N N . ARG A 1 89 ? 2.639 0.362 -5.498 1.00 36.22 89 ARG A N 1
ATOM 717 C CA . ARG A 1 89 ? 3.549 1.309 -4.848 1.00 36.22 89 ARG A CA 1
ATOM 718 C C . ARG A 1 89 ? 4.985 0.975 -5.265 1.00 36.22 89 ARG A C 1
ATOM 720 O O . ARG A 1 89 ? 5.400 -0.165 -5.057 1.00 36.22 89 ARG A O 1
ATOM 727 N N . PRO A 1 90 ? 5.751 1.927 -5.827 1.00 36.00 90 PRO A N 1
ATOM 728 C CA . PRO A 1 90 ? 7.171 1.722 -6.090 1.00 36.00 90 PRO A CA 1
ATOM 729 C C . PRO A 1 90 ? 7.937 1.512 -4.769 1.00 36.00 90 PRO A C 1
ATOM 731 O O . PRO A 1 90 ? 7.540 2.059 -3.732 1.00 36.00 90 PRO A O 1
ATOM 734 N N . PRO A 1 91 ? 9.027 0.723 -4.770 1.00 44.47 91 PRO A N 1
ATOM 735 C CA . PRO A 1 91 ? 9.651 0.223 -3.554 1.00 44.47 91 PRO A CA 1
ATOM 736 C C . PRO A 1 91 ? 10.657 1.226 -2.981 1.00 44.47 91 PRO A C 1
ATOM 738 O O . PRO A 1 91 ? 11.821 0.894 -2.847 1.00 44.47 91 PRO A O 1
ATOM 741 N N . THR A 1 92 ? 10.253 2.451 -2.645 1.00 40.00 92 THR A N 1
ATOM 742 C CA . THR A 1 92 ? 11.128 3.404 -1.927 1.00 40.00 92 THR A CA 1
ATOM 743 C C . THR A 1 92 ? 10.330 4.548 -1.299 1.00 40.00 92 THR A C 1
ATOM 745 O O . THR A 1 92 ? 10.420 5.707 -1.687 1.00 40.00 92 THR A O 1
ATOM 748 N N . ALA A 1 93 ? 9.557 4.235 -0.265 1.00 34.94 93 ALA A N 1
ATOM 749 C CA . ALA A 1 93 ? 9.318 5.164 0.835 1.00 34.94 93 ALA A CA 1
ATOM 750 C C . ALA A 1 93 ? 8.916 4.330 2.056 1.00 34.94 93 ALA A C 1
ATOM 752 O O . ALA A 1 93 ? 7.973 3.541 1.934 1.00 34.94 93 ALA A O 1
ATOM 753 N N . PRO A 1 94 ? 9.589 4.458 3.217 1.00 37.59 94 PRO A N 1
ATOM 754 C CA . PRO A 1 94 ? 9.065 3.872 4.438 1.00 37.59 94 PRO A CA 1
ATOM 755 C C . PRO A 1 94 ? 7.673 4.462 4.627 1.00 37.59 94 PRO A C 1
ATOM 757 O O . PRO A 1 94 ? 7.511 5.683 4.675 1.00 37.59 94 PRO A O 1
ATOM 760 N N . SER A 1 95 ? 6.657 3.598 4.633 1.00 40.25 95 SER A N 1
ATOM 761 C CA . SER A 1 95 ? 5.302 4.007 4.965 1.00 40.25 95 SER A CA 1
ATOM 762 C C . SER A 1 95 ? 5.395 4.786 6.264 1.00 40.25 95 SER A C 1
ATOM 764 O O . SER A 1 95 ? 5.774 4.219 7.290 1.00 40.25 95 SER A O 1
ATOM 766 N N . GLU A 1 96 ? 5.074 6.081 6.231 1.00 43.34 96 GLU A N 1
ATOM 767 C CA . GLU A 1 96 ? 4.702 6.761 7.456 1.00 43.34 96 GLU A CA 1
ATOM 768 C C . GLU A 1 96 ? 3.661 5.856 8.095 1.00 43.34 96 GLU A C 1
ATOM 770 O O . GLU A 1 96 ? 2.62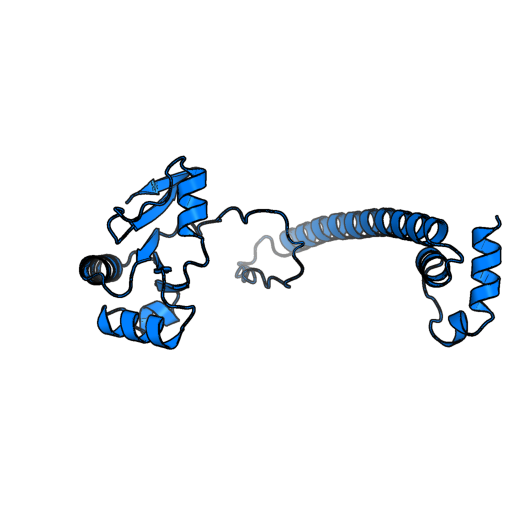2 5.573 7.495 1.00 43.34 96 GLU A O 1
ATOM 775 N N . VAL A 1 97 ? 3.993 5.306 9.261 1.00 51.25 97 VAL A N 1
ATOM 776 C CA . VAL A 1 97 ? 3.065 4.502 10.037 1.00 51.25 97 VAL A CA 1
ATOM 777 C C . VAL A 1 97 ? 1.964 5.487 10.446 1.00 51.25 97 VAL A C 1
ATOM 779 O O . VAL A 1 97 ? 2.053 6.197 11.454 1.00 51.25 97 VAL A O 1
ATOM 782 N N . GLU A 1 98 ? 0.975 5.672 9.574 1.00 47.44 98 GLU A N 1
ATOM 783 C CA . GLU A 1 98 ? -0.265 6.378 9.845 1.00 47.44 98 GLU A CA 1
ATOM 784 C C . GLU A 1 98 ? -1.016 5.486 10.826 1.00 47.44 98 GLU A C 1
ATOM 786 O O . GLU A 1 98 ? -1.793 4.609 10.460 1.00 47.44 98 GLU A O 1
ATOM 791 N N . GLY A 1 99 ? -0.709 5.654 12.113 1.00 50.97 99 GLY A N 1
ATOM 792 C CA . GLY A 1 99 ? -1.581 5.161 13.160 1.00 50.97 99 GLY A CA 1
ATOM 793 C C . GLY A 1 99 ? -2.943 5.817 12.969 1.00 50.97 99 GLY A C 1
ATOM 794 O O . GLY A 1 99 ? -3.026 7.038 12.854 1.00 50.97 99 GLY A O 1
ATOM 795 N N . SER A 1 100 ? -4.004 5.021 12.987 1.00 56.84 100 SER A N 1
ATOM 796 C CA . SER A 1 100 ? -5.417 5.430 12.935 1.00 56.84 100 SER A CA 1
ATOM 797 C C . SER A 1 100 ? -5.858 6.345 14.102 1.00 56.84 100 SER A C 1
ATOM 799 O O . SER A 1 100 ? -7.047 6.525 14.347 1.00 56.84 100 SER A O 1
ATOM 801 N N . GLY A 1 101 ? -4.914 6.861 14.900 1.00 69.00 101 GLY A N 1
ATOM 802 C CA . GLY A 1 101 ? -5.132 7.459 16.218 1.00 69.00 101 GLY A CA 1
ATOM 803 C C . GLY A 1 101 ? -5.462 6.437 17.315 1.00 69.00 101 GLY A C 1
ATOM 804 O O . GLY A 1 101 ? -5.498 6.807 18.495 1.00 69.00 101 GLY A O 1
ATOM 805 N N . ARG A 1 102 ? -5.688 5.167 16.947 1.00 83.25 102 ARG A N 1
ATOM 806 C CA . ARG A 1 102 ? -5.936 4.046 17.863 1.00 83.25 102 ARG A CA 1
ATOM 807 C C . ARG A 1 102 ? -4.631 3.576 18.500 1.00 83.25 102 ARG A C 1
ATOM 809 O O . ARG A 1 102 ? -3.534 3.872 18.021 1.00 83.25 102 ARG A O 1
ATOM 816 N N . LEU A 1 103 ? -4.761 2.888 19.628 1.00 91.62 103 LEU A N 1
ATOM 817 C CA . LEU A 1 103 ? -3.625 2.367 20.378 1.00 91.62 103 LEU A CA 1
ATOM 818 C C . LEU A 1 103 ? -3.023 1.166 19.637 1.00 91.62 103 LEU A C 1
ATOM 820 O O . LEU A 1 103 ? -3.721 0.183 19.419 1.00 91.62 103 LEU A O 1
ATOM 824 N N . ALA A 1 104 ? -1.743 1.221 19.280 1.00 93.62 104 ALA A N 1
ATOM 825 C CA . ALA A 1 104 ? -1.007 0.077 18.748 1.00 93.62 104 ALA A CA 1
ATOM 826 C C . ALA A 1 104 ? -0.380 -0.703 19.908 1.00 93.62 104 ALA A C 1
ATOM 828 O O . ALA A 1 104 ? 0.351 -0.123 20.709 1.00 93.62 104 ALA A O 1
ATOM 829 N N . VAL A 1 105 ? -0.667 -1.999 20.015 1.00 95.81 105 VAL A N 1
ATOM 830 C CA . VAL A 1 105 ? -0.166 -2.876 21.080 1.00 95.81 105 VAL A CA 1
ATOM 831 C C . VAL A 1 105 ? 0.689 -3.971 20.459 1.00 95.81 105 VAL A C 1
ATOM 833 O O . VAL A 1 105 ? 0.179 -4.913 19.859 1.00 95.81 105 VAL A O 1
ATOM 836 N N . PHE A 1 106 ? 1.998 -3.843 20.623 1.00 95.31 106 PHE A N 1
ATOM 837 C CA . PHE A 1 106 ? 2.981 -4.804 20.150 1.00 95.31 106 PHE A CA 1
ATOM 838 C C . PHE A 1 106 ? 3.180 -5.902 21.191 1.00 95.31 106 PHE A C 1
ATOM 840 O O . PHE A 1 106 ? 3.361 -5.613 22.383 1.00 95.31 106 PHE A O 1
ATOM 847 N N . VAL A 1 107 ? 3.131 -7.158 20.749 1.00 95.62 107 VAL A N 1
ATOM 848 C CA . VAL A 1 107 ? 3.142 -8.345 21.613 1.00 95.62 107 VAL A CA 1
ATOM 849 C C . VAL A 1 107 ? 4.081 -9.420 21.075 1.00 95.62 107 VAL A C 1
ATOM 851 O O . VAL A 1 107 ? 4.302 -9.513 19.872 1.00 95.62 107 VAL A O 1
ATOM 854 N N . LYS A 1 108 ? 4.591 -10.266 21.972 1.00 92.25 108 LYS A N 1
ATOM 855 C CA . LYS A 1 108 ? 5.255 -11.530 21.626 1.00 92.25 108 LYS A CA 1
ATOM 856 C C . LYS A 1 108 ? 4.363 -12.718 22.021 1.00 92.25 108 LYS A C 1
ATOM 858 O O . LYS A 1 108 ? 3.568 -12.557 22.952 1.00 92.25 108 LYS A O 1
ATOM 863 N N . PRO A 1 109 ? 4.489 -13.890 21.371 1.00 85.56 109 PRO A N 1
ATOM 864 C CA . PRO A 1 109 ? 3.704 -15.079 21.710 1.00 85.56 109 PRO A CA 1
ATOM 865 C C . PRO A 1 109 ? 3.876 -15.498 23.178 1.00 85.56 109 PRO A C 1
ATOM 867 O O . PRO A 1 109 ? 2.891 -15.662 23.896 1.00 85.56 109 PRO A O 1
ATOM 870 N N . ASP A 1 110 ? 5.122 -15.546 23.656 1.00 86.75 110 ASP A N 1
ATOM 871 C CA . ASP A 1 110 ? 5.484 -15.992 25.008 1.00 86.75 110 ASP A CA 1
ATOM 872 C C . ASP A 1 110 ? 5.521 -14.827 26.012 1.00 86.75 110 ASP A C 1
ATOM 874 O O . ASP A 1 110 ? 6.523 -14.555 26.673 1.00 86.75 110 ASP A O 1
ATOM 878 N N . CYS A 1 111 ? 4.421 -14.075 26.098 1.00 90.75 111 CYS A N 1
ATOM 879 C CA . CYS A 1 111 ? 4.337 -12.862 26.910 1.00 90.75 111 CYS A CA 1
ATOM 880 C C . CYS A 1 111 ? 3.050 -12.815 27.743 1.00 90.75 111 CYS A C 1
ATOM 882 O O . CYS A 1 111 ? 2.017 -12.303 27.307 1.00 90.75 111 CYS A O 1
ATOM 884 N N . GLN A 1 112 ? 3.124 -13.256 29.001 1.00 92.94 112 GLN A N 1
ATOM 885 C CA . GLN A 1 112 ? 1.964 -13.246 29.904 1.00 92.94 112 GLN A CA 1
ATOM 886 C C . GLN A 1 112 ? 1.432 -11.827 30.170 1.00 92.94 112 GLN A C 1
ATOM 888 O O . GLN A 1 112 ? 0.221 -11.598 30.216 1.00 92.94 112 GLN A O 1
ATOM 893 N N . ALA A 1 113 ? 2.332 -10.846 30.300 1.00 95.50 113 ALA A N 1
ATOM 894 C CA . ALA A 1 113 ? 1.963 -9.442 30.472 1.00 95.50 113 ALA A CA 1
ATOM 895 C C . ALA A 1 113 ? 1.174 -8.895 29.268 1.00 95.50 113 ALA A C 1
ATOM 897 O O . ALA A 1 113 ? 0.319 -8.021 29.431 1.00 95.50 113 ALA A O 1
ATOM 898 N N . CYS A 1 114 ? 1.419 -9.429 28.067 1.00 96.31 114 CYS A N 1
ATOM 899 C CA . CYS A 1 114 ? 0.732 -9.024 26.849 1.00 96.31 114 CYS A CA 1
ATOM 900 C C . CYS A 1 114 ? -0.744 -9.417 26.907 1.00 96.31 114 CYS A C 1
ATOM 902 O O . CYS A 1 114 ? -1.600 -8.555 26.708 1.00 96.31 114 CYS A O 1
ATOM 904 N N . SER A 1 115 ? -1.043 -10.669 27.271 1.00 94.81 115 SER A N 1
ATOM 905 C CA . SER A 1 115 ? -2.417 -11.160 27.442 1.00 94.81 115 SER A CA 1
ATOM 906 C C . SER A 1 115 ? -3.190 -10.354 28.493 1.00 94.81 115 SER A C 1
ATOM 908 O O . SER A 1 115 ? -4.330 -9.951 28.259 1.00 94.81 115 SER A O 1
ATOM 910 N N . VAL A 1 116 ? -2.554 -10.034 29.628 1.00 95.44 116 VAL A N 1
ATOM 911 C CA . VAL A 1 116 ? -3.161 -9.192 30.677 1.00 95.44 116 VAL A CA 1
ATOM 912 C C . VAL A 1 116 ? -3.485 -7.792 30.149 1.00 95.44 116 VAL A C 1
ATOM 914 O O . VAL A 1 116 ? -4.594 -7.293 30.359 1.00 95.44 116 VAL A O 1
ATOM 917 N N . ARG A 1 117 ? -2.551 -7.158 29.429 1.00 95.62 117 ARG A N 1
ATOM 918 C CA . ARG A 1 117 ? -2.736 -5.804 28.888 1.00 95.62 117 ARG A CA 1
ATOM 919 C C . ARG A 1 117 ? -3.855 -5.741 27.855 1.00 95.62 117 ARG A C 1
ATOM 921 O O . ARG A 1 117 ? -4.691 -4.846 27.960 1.00 95.62 117 ARG A O 1
ATOM 928 N N . VAL A 1 118 ? -3.904 -6.664 26.889 1.00 96.12 118 VAL A N 1
ATOM 929 C CA . VAL A 1 118 ? -4.967 -6.655 25.863 1.00 96.12 118 VAL A CA 1
ATOM 930 C C . VAL A 1 118 ? -6.338 -6.924 26.474 1.00 96.12 118 VAL A C 1
ATOM 932 O O . VAL A 1 118 ? -7.308 -6.264 26.105 1.00 96.12 118 VAL A O 1
ATOM 935 N N . LYS A 1 119 ? -6.419 -7.806 27.477 1.00 95.19 119 LYS A N 1
ATOM 936 C CA . LYS A 1 119 ? -7.667 -8.067 28.200 1.00 95.19 119 LYS A CA 1
ATOM 937 C C . LYS A 1 119 ? -8.147 -6.837 28.972 1.00 95.19 119 LYS A C 1
ATOM 939 O O . LYS A 1 119 ? -9.327 -6.501 28.899 1.00 95.19 119 LYS A O 1
ATOM 944 N N . ALA A 1 120 ? -7.244 -6.131 29.654 1.00 94.94 120 ALA A N 1
ATOM 945 C CA . ALA A 1 120 ? -7.576 -4.894 30.360 1.00 94.94 120 ALA A CA 1
ATOM 946 C C . ALA A 1 120 ? -8.068 -3.797 29.397 1.00 94.94 120 ALA A C 1
ATOM 948 O O . ALA A 1 120 ? -9.099 -3.175 29.645 1.00 94.94 120 ALA A O 1
ATOM 949 N N . LEU A 1 121 ? -7.382 -3.599 28.266 1.00 94.50 121 LEU A N 1
ATOM 950 C CA . LEU A 1 121 ? -7.794 -2.636 27.237 1.00 94.50 121 LEU A CA 1
ATOM 951 C C . LEU A 1 121 ? -9.170 -2.979 26.651 1.00 94.50 121 LEU A C 1
ATOM 953 O O . LEU A 1 121 ? -10.018 -2.103 26.489 1.00 94.50 121 LEU A O 1
ATOM 957 N N . GLN A 1 122 ? -9.416 -4.265 26.399 1.00 95.00 122 GLN A N 1
ATOM 958 C CA . GLN A 1 122 ? -10.698 -4.762 25.911 1.00 95.00 122 GLN A CA 1
ATOM 959 C C . GLN A 1 122 ? -11.846 -4.521 26.903 1.00 95.00 122 GLN A C 1
ATOM 961 O O . GLN A 1 122 ? -12.969 -4.238 26.478 1.00 95.00 122 GLN A O 1
ATOM 966 N N . GLN A 1 123 ? -11.595 -4.667 28.207 1.00 93.56 123 GLN A N 1
ATOM 967 C CA . GLN A 1 123 ? -12.585 -4.421 29.265 1.00 93.56 123 GLN A CA 1
ATOM 968 C C . GLN A 1 123 ? -12.900 -2.932 29.430 1.00 93.56 123 GLN A C 1
ATOM 970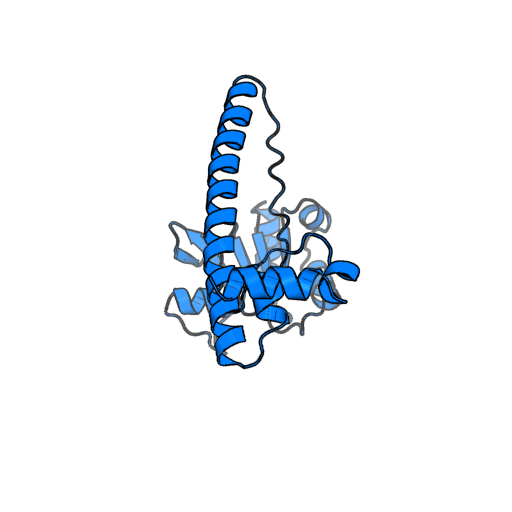 O O . GLN A 1 123 ? -14.033 -2.580 29.739 1.00 93.56 123 GLN A O 1
ATOM 975 N N . GLN A 1 124 ? -11.923 -2.063 29.169 1.00 92.69 124 GLN A N 1
ATOM 976 C CA . GLN A 1 124 ? -12.105 -0.609 29.160 1.00 92.69 124 GLN A CA 1
ATOM 977 C C . GLN A 1 124 ? -12.876 -0.105 27.930 1.00 92.69 124 GLN A C 1
ATOM 979 O O . GLN A 1 124 ? -13.251 1.062 27.883 1.00 92.69 124 GLN A O 1
ATOM 984 N N . GLY A 1 125 ? -13.101 -0.957 26.922 1.00 87.81 125 GLY A N 1
ATOM 985 C CA . GLY A 1 125 ? -13.747 -0.562 25.668 1.00 87.81 125 GLY A CA 1
ATOM 986 C C . GLY A 1 125 ? -12.864 0.307 24.768 1.00 87.81 125 GLY A C 1
ATOM 987 O O . GLY A 1 125 ? -13.358 0.884 23.803 1.00 87.81 125 GLY A O 1
ATOM 988 N N . THR A 1 126 ? -11.565 0.398 25.059 1.00 87.38 126 THR A N 1
ATOM 989 C CA . THR A 1 126 ? -10.605 1.143 24.242 1.00 87.38 126 THR A CA 1
ATOM 990 C C . THR A 1 126 ? -10.406 0.414 22.913 1.00 87.38 126 THR A C 1
ATOM 992 O O . THR A 1 126 ? -10.052 -0.762 22.941 1.00 87.38 126 THR A O 1
ATOM 995 N N . PRO A 1 127 ? -10.580 1.059 21.746 1.00 91.44 127 PRO A N 1
ATOM 996 C CA . PRO A 1 127 ? -10.211 0.446 20.477 1.00 91.44 127 PRO A CA 1
ATOM 997 C C . PRO A 1 127 ? -8.687 0.398 20.315 1.00 91.44 127 PRO A C 1
ATOM 999 O O . PRO A 1 127 ? -8.004 1.412 20.499 1.00 91.44 127 PRO A O 1
ATOM 1002 N N . PHE A 1 128 ? -8.146 -0.766 19.963 1.00 94.44 128 PHE A N 1
ATOM 1003 C CA . PHE A 1 128 ? -6.705 -0.962 19.790 1.00 94.44 128 PHE A CA 1
ATOM 1004 C C . PHE A 1 128 ? -6.386 -1.976 18.697 1.00 94.44 128 PHE A C 1
ATOM 1006 O O . PHE A 1 128 ? -7.217 -2.798 18.316 1.00 94.44 128 PHE A O 1
ATOM 1013 N N . ASP A 1 129 ? -5.158 -1.910 18.208 1.00 94.69 129 ASP A N 1
ATOM 1014 C CA . ASP A 1 129 ? -4.659 -2.735 17.123 1.00 94.69 129 ASP A CA 1
ATOM 1015 C C . ASP A 1 129 ? -3.489 -3.558 17.670 1.00 94.69 129 ASP A C 1
ATOM 1017 O O . ASP A 1 129 ? -2.502 -3.000 18.152 1.00 94.69 129 ASP A O 1
ATOM 1021 N N . VAL A 1 130 ? -3.614 -4.884 17.656 1.00 95.38 130 VAL A N 1
ATOM 1022 C CA . VAL A 1 130 ? -2.555 -5.802 18.085 1.00 95.38 130 VAL A CA 1
ATOM 1023 C C . VAL A 1 130 ? -1.602 -6.046 16.923 1.00 95.38 130 VAL A C 1
ATOM 1025 O O . VAL A 1 130 ? -2.054 -6.300 15.807 1.00 95.38 130 VAL A O 1
ATOM 1028 N N . TYR A 1 131 ? -0.303 -6.002 17.205 1.00 94.81 131 TYR A N 1
ATOM 1029 C CA . TYR A 1 131 ? 0.771 -6.355 16.279 1.00 94.81 131 TYR A CA 1
ATOM 1030 C C . TYR A 1 131 ? 1.652 -7.425 16.925 1.00 94.81 131 TYR A C 1
ATOM 1032 O O . TYR A 1 131 ? 2.304 -7.167 17.940 1.00 94.81 131 TYR A O 1
ATOM 1040 N N . MET A 1 132 ? 1.637 -8.639 16.381 1.00 94.06 132 MET A N 1
ATOM 1041 C CA . MET A 1 132 ? 2.436 -9.748 16.899 1.00 94.06 132 MET A CA 1
ATOM 1042 C C . MET A 1 132 ? 3.815 -9.790 16.248 1.00 94.06 132 MET A C 1
ATOM 1044 O O . MET A 1 132 ? 3.942 -9.753 15.025 1.00 94.06 132 MET A O 1
ATOM 1048 N N . LEU A 1 133 ? 4.845 -9.876 17.085 1.00 91.12 133 LEU A N 1
ATOM 1049 C CA . LEU A 1 133 ? 6.226 -10.069 16.669 1.00 91.12 133 LEU A CA 1
ATOM 1050 C C . LEU A 1 133 ? 6.559 -11.558 16.568 1.00 91.12 133 LEU A C 1
ATOM 1052 O O . LEU A 1 133 ? 6.057 -12.361 17.352 1.00 91.12 133 LEU A O 1
ATOM 1056 N N . GLU A 1 134 ? 7.492 -11.888 15.671 1.00 76.25 134 GLU A N 1
ATOM 1057 C CA . GLU A 1 134 ? 8.185 -13.188 15.629 1.00 76.25 134 GLU A CA 1
ATOM 1058 C C . GLU A 1 134 ? 7.258 -14.419 15.490 1.00 76.25 134 GLU A C 1
ATOM 1060 O O . GLU A 1 134 ? 7.622 -15.524 15.884 1.00 76.25 134 GLU A O 1
ATOM 1065 N N . ASP A 1 135 ? 6.069 -14.283 14.895 1.00 66.56 135 ASP A N 1
ATOM 1066 C CA . ASP A 1 135 ? 5.142 -15.415 14.707 1.00 66.56 135 ASP A CA 1
ATOM 1067 C C . ASP A 1 135 ? 5.370 -16.217 13.415 1.00 66.56 135 ASP A C 1
ATOM 1069 O O . ASP A 1 135 ? 4.724 -17.250 13.187 1.00 66.56 135 ASP A O 1
ATOM 1073 N N . GLY A 1 136 ? 6.319 -15.772 12.587 1.00 69.06 136 GLY A N 1
ATOM 1074 C CA . GLY A 1 136 ? 6.591 -16.339 11.270 1.00 69.06 136 GLY A CA 1
ATOM 1075 C C . GLY A 1 136 ? 5.472 -16.080 10.258 1.00 69.06 136 GLY A C 1
ATOM 1076 O O . GLY A 1 136 ? 5.361 -16.840 9.301 1.00 69.06 136 GLY A O 1
ATOM 1077 N N . GLY A 1 137 ? 4.625 -15.066 10.484 1.00 72.81 137 GLY A N 1
ATOM 1078 C CA . GLY A 1 137 ? 3.507 -14.714 9.603 1.00 72.81 137 GLY A CA 1
ATOM 1079 C C . GLY A 1 137 ? 2.352 -15.717 9.644 1.00 72.81 137 GLY A C 1
ATOM 1080 O O . GLY A 1 137 ? 1.623 -15.867 8.670 1.00 72.81 137 GLY A O 1
ATOM 1081 N N . SER A 1 138 ? 2.215 -16.479 10.733 1.00 85.44 138 SER A N 1
ATOM 1082 C CA . SER A 1 138 ? 1.189 -17.517 10.843 1.00 85.44 138 SER A CA 1
ATOM 1083 C C . SER A 1 138 ? -0.102 -16.973 11.456 1.00 85.44 138 SER A C 1
ATOM 1085 O O . SER A 1 138 ? -0.216 -16.840 12.678 1.00 85.44 138 SER A O 1
ATOM 1087 N N . ASP A 1 139 ? -1.108 -16.755 10.610 1.00 85.88 139 ASP A N 1
ATOM 1088 C CA . ASP A 1 139 ? -2.463 -16.357 11.020 1.00 85.88 139 ASP A CA 1
ATOM 1089 C C . ASP A 1 139 ? -3.061 -17.281 12.091 1.00 85.88 139 ASP A C 1
ATOM 1091 O O . ASP A 1 139 ? -3.749 -16.833 13.012 1.00 85.88 139 ASP A O 1
ATOM 1095 N N . ASP A 1 140 ? -2.801 -18.587 11.996 1.00 88.31 140 ASP A N 1
ATOM 1096 C CA . ASP A 1 140 ? -3.328 -19.569 12.944 1.00 88.31 140 ASP A CA 1
ATOM 1097 C C . ASP A 1 140 ? -2.713 -19.415 14.337 1.00 88.31 140 ASP A C 1
ATOM 1099 O O . ASP A 1 140 ? -3.425 -19.544 15.339 1.00 88.31 140 ASP A O 1
ATOM 1103 N N . LYS A 1 141 ? -1.419 -19.079 14.425 1.00 88.88 141 LYS A N 1
ATOM 1104 C CA . LYS A 1 141 ? -0.765 -18.779 15.707 1.00 88.88 141 LYS A CA 1
ATOM 1105 C C . LYS A 1 141 ? -1.307 -17.489 16.308 1.00 88.88 141 LYS A C 1
ATOM 1107 O O . LYS A 1 141 ? -1.670 -17.484 17.484 1.00 88.88 141 LYS A O 1
ATOM 1112 N N . LEU A 1 142 ? -1.432 -16.434 15.501 1.00 91.06 142 LEU A N 1
ATOM 1113 C CA . LEU A 1 142 ? -1.993 -15.153 15.931 1.00 91.06 142 LEU A CA 1
ATOM 1114 C C . LEU A 1 142 ? -3.427 -15.319 16.453 1.00 91.06 142 LEU A C 1
ATOM 1116 O O . LEU A 1 142 ? -3.771 -14.830 17.533 1.00 91.06 142 LEU A O 1
ATOM 1120 N N . ARG A 1 143 ? -4.255 -16.081 15.730 1.00 91.44 143 ARG A N 1
ATOM 1121 C CA . ARG A 1 143 ? -5.630 -16.393 16.133 1.00 91.44 143 ARG A CA 1
ATOM 1122 C C . ARG A 1 143 ? -5.672 -17.213 17.421 1.00 91.44 143 ARG A C 1
ATOM 1124 O O . ARG A 1 143 ? -6.446 -16.888 18.320 1.00 91.44 143 ARG A O 1
ATOM 1131 N N . SER A 1 144 ? -4.833 -18.242 17.533 1.00 91.31 144 SER A N 1
ATOM 1132 C CA . SER A 1 144 ? -4.763 -19.097 18.725 1.00 91.31 144 SER A CA 1
ATOM 1133 C C . SER A 1 144 ? -4.337 -18.308 19.961 1.00 91.31 144 SER A C 1
ATOM 1135 O O . SER A 1 144 ? -4.962 -18.418 21.015 1.00 91.31 144 SER A O 1
ATOM 1137 N N . TRP A 1 145 ? -3.330 -17.445 19.822 1.00 94.44 145 TRP A N 1
ATOM 1138 C CA . TRP A 1 145 ? -2.884 -16.553 20.889 1.00 94.44 145 TRP A CA 1
ATOM 1139 C C . TRP A 1 145 ? -3.967 -15.548 21.296 1.00 94.44 145 TRP A C 1
ATOM 1141 O O . TRP A 1 145 ? -4.153 -15.304 22.489 1.00 94.44 145 TRP A O 1
ATOM 1151 N N . ALA A 1 146 ? -4.712 -14.986 20.339 1.00 94.50 146 ALA A N 1
ATOM 1152 C CA . ALA A 1 146 ? -5.793 -14.046 20.633 1.00 94.50 146 ALA A CA 1
ATOM 1153 C C . ALA A 1 146 ? -6.910 -14.711 21.453 1.00 94.50 146 ALA A C 1
ATOM 1155 O O . ALA A 1 146 ? -7.370 -14.141 22.446 1.00 94.50 146 ALA A O 1
ATOM 1156 N N . ILE A 1 147 ? -7.289 -15.942 21.086 1.00 93.62 147 ILE A N 1
ATOM 1157 C CA . ILE A 1 147 ? -8.256 -16.757 21.834 1.00 93.62 147 ILE A CA 1
ATOM 1158 C C . ILE A 1 147 ? -7.727 -17.052 23.243 1.00 93.62 147 ILE A C 1
ATOM 1160 O O . ILE A 1 147 ? -8.426 -16.791 24.222 1.00 93.62 147 ILE A O 1
ATOM 1164 N N . ALA A 1 148 ? -6.484 -17.530 23.363 1.00 92.88 148 ALA A N 1
ATOM 1165 C CA . ALA A 1 148 ? -5.857 -17.827 24.653 1.00 92.88 148 ALA A CA 1
ATOM 1166 C C . ALA A 1 148 ? -5.731 -16.581 25.552 1.00 92.88 148 ALA A C 1
ATOM 1168 O O . ALA A 1 148 ? -5.885 -16.663 26.769 1.00 92.88 148 ALA A O 1
ATOM 1169 N N . SER A 1 149 ? -5.526 -15.408 24.948 1.00 94.62 149 SER A N 1
ATOM 1170 C CA . SER A 1 149 ? -5.459 -14.112 25.634 1.00 94.62 149 SER A CA 1
ATOM 1171 C C . SER A 1 149 ? -6.834 -13.544 26.016 1.00 94.62 149 SER A C 1
ATOM 1173 O O . SER A 1 149 ? -6.912 -12.502 26.669 1.00 94.62 149 SER A O 1
ATOM 1175 N N . GLY A 1 150 ? -7.927 -14.219 25.644 1.00 93.12 150 GLY A N 1
ATOM 1176 C CA . GLY A 1 150 ? -9.294 -13.818 25.976 1.00 93.12 150 GLY A CA 1
ATOM 1177 C C . GLY A 1 150 ? -9.822 -12.644 25.150 1.00 93.12 150 GLY A C 1
ATOM 1178 O O . GLY A 1 150 ? -10.721 -11.937 25.612 1.00 93.12 150 GLY A O 1
ATOM 1179 N N . ILE A 1 151 ? -9.275 -12.413 23.952 1.00 95.56 151 ILE A N 1
ATOM 1180 C CA . ILE A 1 151 ? -9.822 -11.432 23.010 1.00 95.56 151 ILE A CA 1
ATOM 1181 C C . ILE A 1 151 ? -11.162 -11.959 22.479 1.00 95.56 151 ILE A C 1
ATOM 1183 O O . ILE A 1 151 ? -11.258 -13.068 21.955 1.00 95.56 151 ILE A O 1
ATOM 1187 N N . GLU A 1 152 ? -12.216 -11.159 22.614 1.00 94.44 152 GLU A N 1
ATOM 1188 C CA . GLU A 1 152 ? -13.560 -11.517 22.173 1.00 94.44 152 GLU A CA 1
ATOM 1189 C C . GLU A 1 152 ? -13.664 -11.435 20.644 1.00 94.44 152 GLU A C 1
ATOM 1191 O O . GLU A 1 152 ? -13.466 -10.377 20.039 1.00 94.44 152 GLU A O 1
ATOM 1196 N N . ALA A 1 153 ? -14.061 -12.536 20.001 1.00 92.25 153 ALA A N 1
ATOM 1197 C CA . ALA A 1 153 ? -14.213 -12.587 18.546 1.00 92.25 153 ALA A CA 1
ATOM 1198 C C . ALA A 1 153 ? -15.223 -11.554 18.006 1.00 92.25 153 ALA A C 1
ATOM 1200 O O . ALA A 1 153 ? -15.064 -11.061 16.891 1.00 92.25 153 ALA A O 1
ATOM 1201 N N . SER A 1 154 ? -16.246 -11.194 18.788 1.00 92.06 154 SER A N 1
ATOM 1202 C CA . SER A 1 154 ? -17.214 -10.144 18.441 1.00 92.06 154 SER A CA 1
ATOM 1203 C C . SER A 1 154 ? -16.545 -8.775 18.280 1.00 92.06 154 SER A C 1
ATOM 1205 O O . SER A 1 154 ? -16.811 -8.082 17.299 1.00 92.06 154 SER A O 1
ATOM 1207 N N . LYS A 1 155 ? -15.627 -8.411 19.182 1.00 89.31 155 LYS A N 1
ATOM 1208 C CA . LYS A 1 155 ? -14.883 -7.141 19.141 1.00 89.31 155 LYS A CA 1
ATOM 1209 C C . LYS A 1 155 ? -13.899 -7.089 17.976 1.00 89.31 155 LYS A C 1
ATOM 1211 O O . LYS A 1 155 ? -13.700 -6.018 17.404 1.00 89.31 155 LYS A O 1
ATOM 1216 N N . VAL A 1 156 ? -13.353 -8.239 17.573 1.00 91.94 156 VAL A N 1
ATOM 1217 C CA . VAL A 1 156 ? -12.547 -8.347 16.348 1.00 91.94 156 VAL A CA 1
ATOM 1218 C C . VAL A 1 156 ? -13.409 -8.156 15.100 1.00 91.94 156 VAL A C 1
ATOM 1220 O O . VAL A 1 156 ? -13.098 -7.323 14.252 1.00 91.94 156 VAL A O 1
ATOM 1223 N N . ARG A 1 157 ? -14.552 -8.852 15.009 1.00 87.25 157 ARG A N 1
ATOM 1224 C CA . ARG A 1 157 ? -15.494 -8.720 13.878 1.00 87.25 157 ARG A CA 1
ATOM 1225 C C . ARG A 1 157 ? -16.028 -7.295 13.712 1.00 87.25 157 ARG A C 1
ATOM 1227 O O . ARG A 1 157 ? -16.209 -6.843 12.589 1.00 87.25 157 ARG A O 1
ATOM 1234 N N . GLN A 1 158 ? -16.246 -6.585 14.817 1.00 87.38 158 GLN A N 1
ATOM 1235 C CA . GLN A 1 158 ? -16.679 -5.182 14.827 1.00 87.38 158 GLN A CA 1
ATOM 1236 C C . GLN A 1 158 ? -15.535 -4.183 14.580 1.00 87.38 158 GLN A C 1
ATOM 1238 O O . GLN A 1 158 ? -15.761 -2.977 14.641 1.00 87.38 158 GLN A O 1
ATOM 1243 N N . LYS A 1 159 ? -14.303 -4.655 14.331 1.00 89.69 159 LYS A N 1
ATOM 1244 C CA . LYS A 1 159 ? -13.093 -3.830 14.175 1.00 89.69 159 LYS A CA 1
ATOM 1245 C C . LYS A 1 159 ? -12.798 -2.923 15.382 1.00 89.69 159 LYS A C 1
ATOM 1247 O O . LYS A 1 159 ? -12.079 -1.931 15.266 1.00 89.69 159 LYS A O 1
ATOM 1252 N N . LEU A 1 160 ? -13.312 -3.257 16.568 1.00 89.75 160 LEU A N 1
ATOM 1253 C CA . LEU A 1 160 ? -12.902 -2.607 17.818 1.00 89.75 160 LEU A CA 1
ATOM 1254 C C . LEU A 1 160 ? -11.500 -3.057 18.218 1.00 89.75 160 LEU A C 1
ATOM 1256 O O . LEU A 1 160 ? -10.733 -2.254 18.740 1.00 89.75 160 LEU A O 1
ATOM 1260 N N . ILE A 1 161 ? -11.140 -4.296 17.890 1.00 94.25 161 ILE A N 1
ATOM 1261 C CA . ILE A 1 161 ? -9.788 -4.834 18.030 1.00 94.25 161 ILE A CA 1
ATOM 1262 C C . ILE A 1 161 ? -9.351 -5.372 16.670 1.00 94.25 161 ILE A C 1
ATOM 1264 O O . ILE A 1 161 ? -10.104 -6.113 16.046 1.00 94.25 161 ILE A O 1
ATOM 1268 N N . THR A 1 162 ? -8.158 -5.028 16.195 1.00 94.75 162 THR A N 1
ATOM 1269 C CA . THR A 1 162 ? -7.581 -5.672 15.000 1.00 94.75 162 THR A CA 1
ATOM 1270 C C . THR A 1 162 ? -6.423 -6.572 15.402 1.00 94.75 162 THR A C 1
ATOM 1272 O O . THR A 1 162 ? -5.692 -6.244 16.335 1.00 94.75 162 THR A O 1
ATOM 1275 N N . LEU A 1 163 ? -6.238 -7.684 14.696 1.00 93.81 163 LEU A N 1
ATOM 1276 C CA . LEU A 1 163 ? -5.108 -8.592 14.877 1.00 93.81 163 LEU A CA 1
ATOM 1277 C C . LEU A 1 163 ? -4.232 -8.493 13.631 1.00 93.81 163 LEU A C 1
ATOM 1279 O O . LEU A 1 163 ? -4.744 -8.678 12.532 1.00 93.81 163 LEU A O 1
ATOM 1283 N N . ASN A 1 164 ? -2.953 -8.174 13.804 1.00 93.88 164 ASN A N 1
ATOM 1284 C CA . ASN A 1 164 ? -2.010 -7.981 12.708 1.00 93.88 164 ASN A CA 1
ATOM 1285 C C . ASN A 1 164 ? -0.653 -8.614 13.043 1.00 93.88 164 ASN A C 1
ATOM 1287 O O . ASN A 1 164 ? -0.300 -8.777 14.216 1.00 93.88 164 ASN A O 1
ATOM 1291 N N . HIS A 1 165 ? 0.133 -8.870 12.004 1.00 92.31 165 HIS A N 1
ATOM 1292 C CA . HIS A 1 165 ? 1.564 -9.137 12.110 1.00 92.31 165 HIS A CA 1
ATOM 1293 C C . HIS A 1 165 ? 2.331 -7.812 12.204 1.00 92.31 165 HIS A C 1
ATOM 1295 O O . HIS A 1 165 ? 1.907 -6.804 11.636 1.00 92.31 165 HIS A O 1
ATOM 1301 N N . ASP A 1 166 ? 3.436 -7.783 12.951 1.00 88.00 166 ASP A N 1
ATOM 1302 C CA . ASP A 1 166 ? 4.237 -6.563 13.101 1.00 88.00 166 ASP A CA 1
ATOM 1303 C C . ASP A 1 166 ? 4.879 -6.115 11.778 1.00 88.00 166 ASP A C 1
ATOM 1305 O O . ASP A 1 166 ? 4.891 -4.922 11.496 1.00 88.00 166 ASP A O 1
ATOM 1309 N N . GLU A 1 167 ? 5.376 -7.044 10.954 1.00 88.38 167 GLU A N 1
ATOM 1310 C CA . GLU A 1 167 ? 6.009 -6.754 9.648 1.00 88.38 167 GLU A CA 1
ATOM 1311 C C . GLU A 1 167 ? 7.070 -5.624 9.697 1.00 88.38 167 GLU A C 1
ATOM 1313 O O . GLU A 1 167 ? 7.229 -4.856 8.750 1.00 88.38 167 GLU A O 1
ATOM 1318 N N . GLY A 1 168 ? 7.795 -5.486 10.816 1.00 87.62 168 GLY A N 1
ATOM 1319 C 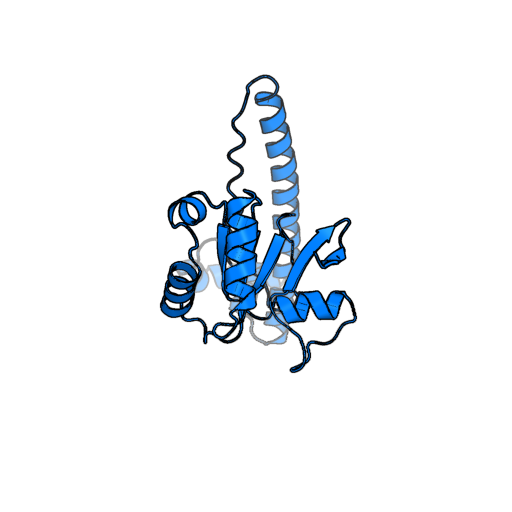CA . GLY A 1 168 ? 8.810 -4.441 11.011 1.00 87.62 168 GLY A CA 1
ATOM 1320 C C . GLY A 1 168 ? 8.248 -3.080 11.443 1.00 87.62 168 GLY A C 1
ATOM 1321 O O . GLY A 1 168 ? 8.977 -2.086 11.513 1.00 87.62 168 GLY A O 1
ATOM 1322 N N . ARG A 1 169 ? 6.952 -2.997 11.761 1.00 88.06 169 ARG A N 1
ATOM 1323 C CA . ARG A 1 169 ? 6.296 -1.759 12.196 1.00 88.06 169 ARG A CA 1
ATOM 1324 C C . ARG A 1 169 ? 6.872 -1.234 13.503 1.00 88.06 169 ARG A C 1
ATOM 1326 O O . ARG A 1 169 ? 7.088 -0.026 13.601 1.00 88.06 169 ARG A O 1
ATOM 1333 N N . LEU A 1 170 ? 7.113 -2.089 14.498 1.00 89.62 170 LEU A N 1
ATOM 1334 C CA . LEU A 1 170 ? 7.694 -1.649 15.765 1.00 89.62 170 LEU A CA 1
ATOM 1335 C C . LEU A 1 170 ? 9.068 -1.010 15.542 1.00 89.62 170 LEU A C 1
ATOM 1337 O O . LEU A 1 170 ? 9.335 0.058 16.089 1.00 89.62 170 LEU A O 1
ATOM 1341 N N . GLU A 1 171 ? 9.911 -1.629 14.716 1.00 88.56 171 GLU A N 1
ATOM 1342 C CA . GLU A 1 171 ? 11.236 -1.104 14.383 1.00 88.56 171 GLU A CA 1
ATOM 1343 C C . GLU A 1 171 ? 11.137 0.277 13.726 1.00 88.56 171 GLU A C 1
ATOM 1345 O O . GLU A 1 171 ? 11.780 1.221 14.186 1.00 88.56 171 GLU A O 1
ATOM 1350 N N . ALA A 1 172 ? 10.258 0.434 12.732 1.00 85.31 172 ALA A N 1
ATOM 1351 C CA . ALA A 1 172 ? 10.030 1.717 12.071 1.00 85.31 172 ALA A CA 1
ATOM 1352 C C . ALA A 1 172 ? 9.559 2.810 13.050 1.00 85.31 172 ALA A C 1
ATOM 1354 O O . ALA A 1 172 ? 10.020 3.954 12.995 1.00 85.31 172 ALA A O 1
ATOM 1355 N N . VAL A 1 173 ? 8.658 2.468 13.977 1.00 85.12 173 VAL A N 1
ATOM 1356 C CA . VAL A 1 173 ? 8.136 3.409 14.980 1.00 85.12 173 VAL A CA 1
ATOM 1357 C C . VAL A 1 173 ? 9.210 3.821 15.992 1.00 85.12 173 VAL A C 1
ATOM 1359 O O . VAL A 1 173 ? 9.317 5.001 16.349 1.00 85.12 173 VAL A O 1
ATOM 1362 N N . LEU A 1 174 ? 10.009 2.864 16.460 1.00 84.44 174 LEU A N 1
ATOM 1363 C CA . LEU A 1 174 ? 11.088 3.109 17.410 1.00 84.44 174 LEU A CA 1
ATOM 1364 C C . LEU A 1 174 ? 12.220 3.931 16.770 1.00 84.44 174 LEU A C 1
ATOM 1366 O O . LEU A 1 174 ? 12.659 4.919 17.366 1.00 84.44 174 LEU A O 1
ATOM 1370 N N . ALA A 1 175 ? 12.597 3.621 15.525 1.00 82.00 175 ALA A N 1
ATOM 1371 C CA . ALA A 1 175 ? 13.584 4.373 14.751 1.00 82.00 175 ALA A CA 1
ATOM 1372 C C . ALA A 1 175 ? 13.167 5.839 14.550 1.00 82.00 175 ALA A C 1
ATOM 1374 O O . ALA A 1 175 ? 13.959 6.748 14.799 1.00 82.00 175 ALA A O 1
ATOM 1375 N N . ALA A 1 176 ? 11.896 6.089 14.211 1.00 77.06 176 ALA A N 1
ATOM 1376 C CA . ALA A 1 176 ? 11.346 7.446 14.113 1.00 77.06 176 ALA A CA 1
ATOM 1377 C C . ALA A 1 176 ? 11.376 8.217 15.449 1.00 77.06 176 ALA A C 1
ATOM 1379 O O . ALA A 1 176 ? 11.319 9.446 15.466 1.00 77.06 176 ALA A O 1
ATOM 1380 N N . SER A 1 177 ? 11.477 7.499 16.570 1.00 71.81 177 SER A N 1
ATOM 1381 C CA . SER A 1 177 ? 11.564 8.054 17.924 1.00 71.81 177 SER A CA 1
ATOM 1382 C C . SER A 1 177 ? 13.004 8.080 18.465 1.00 71.81 177 SER A C 1
ATOM 1384 O O . SER A 1 177 ? 13.205 8.365 19.644 1.00 71.81 177 SER A O 1
ATOM 1386 N N . GLY A 1 178 ? 14.006 7.756 17.636 1.00 76.88 178 GLY A N 1
ATOM 1387 C CA . GLY A 1 178 ? 15.421 7.707 18.022 1.00 76.88 178 GLY A CA 1
ATOM 1388 C C . GLY A 1 178 ? 15.764 6.608 19.033 1.00 76.88 178 GLY A C 1
ATOM 1389 O O . GLY A 1 178 ? 16.814 6.662 19.668 1.00 76.88 178 GLY A O 1
ATOM 1390 N N . THR A 1 179 ? 14.881 5.625 19.216 1.00 76.88 179 THR A N 1
ATOM 1391 C CA . THR A 1 179 ? 15.089 4.499 20.131 1.00 76.88 179 THR A CA 1
ATOM 1392 C C . THR A 1 179 ? 15.377 3.257 19.292 1.00 76.88 179 THR A C 1
ATOM 1394 O O . THR A 1 179 ? 14.519 2.867 18.513 1.00 76.88 179 THR A O 1
ATOM 1397 N N . PRO A 1 180 ? 16.548 2.613 19.384 1.00 77.44 180 PRO A N 1
ATOM 1398 C CA . PRO A 1 180 ? 16.774 1.363 18.667 1.00 77.44 180 PRO A CA 1
ATOM 1399 C C . PRO A 1 180 ? 15.978 0.218 19.307 1.00 77.44 180 PRO A C 1
ATOM 1401 O O . PRO A 1 180 ? 15.794 0.174 20.529 1.00 77.44 180 PRO A O 1
ATOM 1404 N N . LEU A 1 181 ? 15.521 -0.730 18.486 1.00 80.06 181 LEU A N 1
ATOM 1405 C CA . LEU A 1 181 ? 14.983 -1.992 18.988 1.00 80.06 181 LEU A CA 1
ATOM 1406 C C . LEU A 1 181 ? 16.104 -2.752 19.717 1.00 80.06 181 LEU A C 1
ATOM 1408 O O . LEU A 1 181 ? 17.236 -2.819 19.242 1.00 80.06 181 LEU A O 1
ATOM 1412 N N . SER A 1 182 ? 15.797 -3.308 20.888 1.00 81.69 182 SER A N 1
ATOM 1413 C CA . SER A 1 182 ? 16.749 -4.064 21.707 1.00 81.69 182 SER A CA 1
ATOM 1414 C C . SER A 1 182 ? 16.132 -5.382 22.151 1.00 81.69 182 SER A C 1
ATOM 1416 O O . SER A 1 182 ? 14.960 -5.426 22.524 1.00 81.69 182 SER A O 1
ATOM 1418 N N . ASN A 1 183 ? 16.948 -6.434 22.223 1.00 77.62 183 ASN A N 1
ATOM 1419 C CA . ASN A 1 183 ? 16.544 -7.737 22.761 1.00 77.62 183 ASN A CA 1
ATOM 1420 C C . ASN A 1 183 ? 16.154 -7.679 24.249 1.00 77.62 183 ASN A C 1
ATOM 1422 O O . ASN A 1 183 ? 15.456 -8.563 24.733 1.00 77.62 183 ASN A O 1
ATOM 1426 N N . SER A 1 184 ? 16.578 -6.640 24.978 1.00 81.12 184 SER A N 1
ATOM 1427 C CA . SER A 1 184 ? 16.195 -6.407 26.379 1.00 81.12 184 SER A CA 1
ATOM 1428 C C . SER A 1 184 ? 14.858 -5.675 26.546 1.00 81.12 184 SER A C 1
ATOM 1430 O O . SER A 1 184 ? 14.452 -5.377 27.670 1.00 81.12 184 SER A O 1
ATOM 1432 N N . MET A 1 185 ? 14.176 -5.343 25.448 1.00 85.69 185 MET A N 1
ATOM 1433 C CA . MET A 1 185 ? 12.932 -4.589 25.498 1.00 85.69 185 MET A CA 1
ATOM 1434 C C . MET A 1 185 ? 11.785 -5.451 26.040 1.00 85.69 185 MET A C 1
ATOM 1436 O O . MET A 1 185 ? 11.528 -6.555 25.562 1.00 85.69 185 MET A O 1
ATOM 1440 N N . SER A 1 186 ? 11.077 -4.932 27.043 1.00 88.94 186 SER A N 1
ATOM 1441 C CA . SER A 1 186 ? 9.943 -5.619 27.656 1.00 88.94 186 SER A CA 1
ATOM 1442 C C . SER A 1 186 ? 8.642 -5.371 26.891 1.00 88.94 186 SER A C 1
ATOM 1444 O O . SER A 1 186 ? 8.306 -4.236 26.537 1.00 88.94 186 SER A O 1
ATOM 1446 N N . PHE A 1 187 ? 7.893 -6.454 26.683 1.00 93.12 187 PHE A N 1
ATOM 1447 C CA . PHE A 1 187 ? 6.568 -6.455 26.068 1.00 93.12 187 PHE A CA 1
ATOM 1448 C C . PHE A 1 187 ? 5.474 -6.598 27.142 1.00 93.12 187 PHE A C 1
ATOM 1450 O O . PHE A 1 187 ? 5.717 -7.219 28.181 1.00 93.12 187 PHE A O 1
ATOM 1457 N N . PRO A 1 188 ? 4.268 -6.043 26.922 1.00 95.31 188 PRO A N 1
ATOM 1458 C CA . PRO A 1 188 ? 3.806 -5.374 25.705 1.00 95.31 188 PRO A CA 1
ATOM 1459 C C . PRO A 1 188 ? 4.322 -3.937 25.572 1.00 95.31 188 PRO A C 1
ATOM 1461 O O . PRO A 1 188 ? 4.584 -3.244 26.559 1.00 95.31 188 PRO A O 1
ATOM 1464 N N . ILE A 1 189 ? 4.393 -3.460 24.333 1.00 94.06 189 ILE A N 1
ATOM 1465 C CA . ILE A 1 189 ? 4.661 -2.053 24.030 1.00 94.06 189 ILE A CA 1
ATOM 1466 C C . ILE A 1 189 ? 3.377 -1.464 23.465 1.00 94.06 189 ILE A C 1
ATOM 1468 O O . ILE A 1 189 ? 2.907 -1.889 22.417 1.00 94.06 189 ILE A O 1
ATOM 1472 N N . ALA A 1 190 ? 2.791 -0.504 24.173 1.00 92.75 190 ALA A N 1
ATOM 1473 C CA . ALA A 1 190 ? 1.593 0.191 23.728 1.00 92.75 190 ALA A CA 1
ATOM 1474 C C . ALA A 1 190 ? 1.972 1.612 23.297 1.00 92.75 190 ALA A C 1
ATOM 1476 O O . ALA A 1 190 ? 2.534 2.366 24.092 1.00 92.75 190 ALA A O 1
ATOM 1477 N N . LEU A 1 191 ? 1.706 1.961 22.041 1.00 90.56 191 LEU A N 1
ATOM 1478 C CA . LEU A 1 191 ? 2.079 3.236 21.434 1.00 90.56 191 LEU A CA 1
ATOM 1479 C C . LEU A 1 191 ? 0.859 3.888 20.795 1.00 90.56 191 LEU A C 1
ATOM 1481 O O . LEU A 1 191 ? 0.026 3.226 20.178 1.00 90.56 191 LEU A O 1
ATOM 1485 N N . ARG A 1 192 ? 0.763 5.210 20.905 1.00 87.00 192 ARG A N 1
ATOM 1486 C CA . ARG A 1 192 ? -0.275 6.005 20.247 1.00 87.00 192 ARG A CA 1
ATOM 1487 C C . ARG A 1 192 ? 0.357 7.172 19.506 1.00 87.00 192 ARG A C 1
ATOM 1489 O O . ARG A 1 192 ? 1.274 7.802 20.025 1.00 87.00 192 ARG A O 1
ATOM 1496 N N . LYS A 1 193 ? -0.129 7.466 18.299 1.00 80.38 193 LYS A N 1
ATOM 1497 C CA . LYS A 1 193 ? 0.315 8.631 17.527 1.00 80.38 193 LYS A CA 1
ATOM 1498 C C . LYS A 1 193 ? -0.445 9.874 18.004 1.00 80.38 193 LYS A C 1
ATOM 1500 O O . LYS A 1 193 ? -1.645 9.985 17.770 1.00 80.38 193 LYS A O 1
ATOM 1505 N N . THR A 1 194 ? 0.255 10.798 18.656 1.00 77.62 194 THR A N 1
ATOM 1506 C CA . THR A 1 194 ? -0.278 12.071 19.167 1.00 77.62 194 THR A CA 1
ATOM 1507 C C . THR A 1 194 ? 0.549 13.215 18.587 1.00 77.62 194 THR A C 1
ATOM 1509 O O . THR A 1 194 ? 1.764 13.254 18.765 1.00 77.62 194 THR A O 1
ATOM 1512 N N . GLY A 1 195 ? -0.085 14.140 17.858 1.00 70.81 195 GLY A N 1
ATOM 1513 C CA . GLY A 1 195 ? 0.621 15.281 17.252 1.00 70.81 195 GLY A CA 1
ATOM 1514 C C . GLY A 1 195 ? 1.741 14.870 16.286 1.00 70.81 195 GLY A C 1
ATOM 1515 O O . GLY A 1 195 ? 2.796 15.494 16.263 1.00 70.81 195 GLY A O 1
ATOM 1516 N N . GLY A 1 196 ? 1.553 13.766 15.553 1.00 72.19 196 GLY A N 1
ATOM 1517 C CA . GLY A 1 196 ? 2.547 13.226 14.617 1.00 72.19 196 GLY A CA 1
ATOM 1518 C C . GLY A 1 196 ? 3.652 12.374 15.254 1.00 72.19 196 GLY A C 1
ATOM 1519 O O . GLY A 1 196 ? 4.365 11.693 14.523 1.00 72.19 196 GLY A O 1
ATOM 1520 N N . LYS A 1 197 ? 3.761 12.337 16.588 1.00 74.12 197 LYS A N 1
ATOM 1521 C CA . LYS A 1 197 ? 4.771 11.554 17.316 1.00 74.12 197 LYS A CA 1
ATOM 1522 C C . LYS A 1 197 ? 4.159 10.327 17.974 1.00 74.12 197 LYS A C 1
ATOM 1524 O O . LYS A 1 197 ? 3.026 10.369 18.447 1.00 74.12 197 LYS A O 1
ATOM 1529 N N . TRP A 1 198 ? 4.917 9.239 18.030 1.00 80.06 198 TRP A N 1
ATOM 1530 C CA . TRP A 1 198 ? 4.524 8.048 18.774 1.00 80.06 198 TRP A CA 1
ATOM 1531 C C . TRP A 1 198 ? 4.872 8.211 20.250 1.00 80.06 198 TRP A C 1
ATOM 1533 O O . TRP A 1 198 ? 5.989 8.575 20.602 1.00 80.06 198 TRP A O 1
ATOM 1543 N N . VAL A 1 199 ? 3.892 7.964 21.115 1.00 82.06 199 VAL A N 1
ATOM 1544 C CA . VAL A 1 199 ? 4.012 8.123 22.565 1.00 82.06 199 VAL A CA 1
ATOM 1545 C C . VAL A 1 199 ? 3.609 6.820 23.240 1.00 82.06 199 VAL A C 1
ATOM 1547 O O . VAL A 1 199 ? 2.577 6.238 22.897 1.00 82.06 199 VAL A O 1
ATOM 1550 N N . ARG A 1 200 ? 4.416 6.359 24.203 1.00 84.81 200 ARG A N 1
ATOM 1551 C CA . ARG A 1 200 ? 4.120 5.164 25.009 1.00 84.81 200 ARG A CA 1
ATOM 1552 C C . ARG A 1 200 ? 2.952 5.422 25.962 1.00 84.81 200 ARG A C 1
ATOM 1554 O O . ARG A 1 200 ? 2.774 6.548 26.423 1.00 84.81 200 ARG A O 1
ATOM 1561 N N . GLN A 1 201 ? 2.130 4.401 26.194 1.00 80.94 201 GLN A N 1
ATOM 1562 C CA . GLN A 1 201 ? 0.894 4.462 26.987 1.00 80.94 201 GLN A CA 1
ATOM 1563 C C . GLN A 1 201 ? 0.846 3.390 28.073 1.00 80.94 201 GLN A C 1
ATOM 1565 O O . GLN A 1 201 ? 1.350 2.268 27.830 1.00 80.94 201 GLN A O 1
#

Secondary structure (DSSP, 8-state):
-HHHHHHHHHHHSHHHHHSTT--HHHHHHHT-SSHHHHHHHHHHHHHHHHHHHHHHHHHHHHHHHHHHHHTBTB----------------S---------SSEEEEE-TT-HHHHHHHHHHHHTT--EEEEE-SSTT-HHHHHHHHHHTT--HHHHHTTSEEEEE-TTHHHHHHHHTT----TTPPSPEEEEEETTEEEE-

Organism: NCBI:txid46678

Foldseek 3Di:
DVLVVVLVVLLVDPCVVVPPPPDSLVSQLVVPPDPVSVVVSVVVVVVVVVVVVVVVVVVVVVVVVVVCVVCVPPPDPPPPVPDPPPPDDDPDDDPLPPDPQAKEKEDELPAPVSLVVVVVCVVVLGQYEYEYEPPVQDPVSQVVSCVVSVPDVVCCVVNSYHGYHCPCVVQVLCVVVVHHDDPPDDDTWIWGQDPNHIDTD